Protein AF-A0A365MJ94-F1 (afdb_monomer_lite)

pLDDT: mean 75.08, std 19.86, range [29.78, 96.12]

Radius of gyration: 25.62 Å; chains: 1; bounding box: 70×45×66 Å

Structure (mmCIF, N/CA/C/O backbone):
data_AF-A0A365MJ94-F1
#
_entry.id   AF-A0A365MJ94-F1
#
loop_
_atom_site.group_PDB
_atom_site.id
_atom_site.type_symbol
_atom_site.label_atom_id
_atom_site.label_alt_id
_atom_site.label_comp_id
_atom_site.label_asym_id
_atom_site.label_entity_id
_atom_site.label_seq_id
_atom_site.pdbx_PDB_ins_code
_atom_site.Cartn_x
_atom_site.Cartn_y
_atom_site.Cartn_z
_atom_site.occupancy
_atom_site.B_iso_or_equiv
_atom_site.auth_seq_id
_atom_site.auth_comp_id
_atom_site.auth_asym_id
_atom_site.auth_atom_id
_atom_site.pdbx_PDB_model_num
ATOM 1 N N . MET A 1 1 ? -0.701 21.395 36.812 1.00 41.19 1 MET A N 1
ATOM 2 C CA . MET A 1 1 ? -1.719 21.116 35.780 1.00 41.19 1 MET A CA 1
ATOM 3 C C . MET A 1 1 ? -1.175 21.722 34.503 1.00 41.19 1 MET A C 1
ATOM 5 O O . MET A 1 1 ? -0.956 22.928 34.484 1.00 41.19 1 MET A O 1
ATOM 9 N N . SER A 1 2 ? -0.753 20.882 33.556 1.00 41.50 2 SER A N 1
ATOM 10 C CA . SER A 1 2 ? -0.094 21.341 32.326 1.00 41.50 2 SER A CA 1
ATOM 11 C C . SER A 1 2 ? -1.138 21.980 31.406 1.00 41.50 2 SER A C 1
ATOM 13 O O . SER A 1 2 ? -2.302 21.594 31.449 1.00 41.50 2 SER A O 1
ATOM 15 N N . SER A 1 3 ? -0.765 22.978 30.606 1.00 49.12 3 SER A N 1
ATOM 16 C CA . SER A 1 3 ? -1.710 23.860 29.896 1.00 49.12 3 SER A CA 1
ATOM 17 C C . SER A 1 3 ? -2.422 23.227 28.684 1.00 49.12 3 SER A C 1
ATOM 19 O O . SER A 1 3 ? -2.856 23.952 27.791 1.00 49.12 3 SER A O 1
ATOM 21 N N . SER A 1 4 ? -2.519 21.898 28.621 1.00 55.16 4 SER A N 1
ATOM 22 C CA . SER A 1 4 ? -3.048 21.124 27.487 1.00 55.16 4 SER A CA 1
ATOM 23 C C . SER A 1 4 ? -4.073 20.053 27.887 1.00 55.16 4 SER A C 1
ATOM 25 O O . SER A 1 4 ? -4.487 19.258 27.042 1.00 55.16 4 SER A O 1
ATOM 27 N N . ASP A 1 5 ? -4.518 20.029 29.146 1.00 61.41 5 ASP A N 1
ATOM 28 C CA . ASP A 1 5 ? -5.620 19.164 29.573 1.00 61.41 5 ASP A CA 1
ATOM 29 C C . ASP A 1 5 ? -6.951 19.746 29.071 1.00 61.41 5 ASP A C 1
ATOM 31 O O . ASP A 1 5 ? -7.493 20.703 29.625 1.00 61.41 5 ASP A O 1
ATOM 35 N N . SER A 1 6 ? -7.466 19.184 27.979 1.00 73.31 6 SER A N 1
ATOM 36 C CA . SER A 1 6 ? -8.798 19.466 27.451 1.00 73.31 6 SER A CA 1
ATOM 37 C C . SER A 1 6 ? -9.750 18.331 27.819 1.00 73.31 6 SER A C 1
ATOM 39 O O . SER A 1 6 ? -9.333 17.209 28.109 1.00 73.31 6 SER A O 1
ATOM 41 N N . VAL A 1 7 ? -11.057 18.590 27.748 1.00 72.81 7 VAL A N 1
ATOM 42 C CA . VAL A 1 7 ? -12.061 17.519 27.855 1.00 72.81 7 VAL A CA 1
ATOM 43 C C . VAL A 1 7 ? -11.783 16.425 26.811 1.00 72.81 7 VAL A C 1
ATOM 45 O O . VAL A 1 7 ? -11.899 15.245 27.119 1.00 72.81 7 VAL A O 1
ATOM 48 N N . GLY A 1 8 ? -11.315 16.802 25.614 1.00 71.12 8 GLY A N 1
ATOM 49 C CA . GLY A 1 8 ? -10.919 15.859 24.567 1.00 71.12 8 GLY A CA 1
ATOM 50 C C . GLY A 1 8 ? -9.740 14.961 24.957 1.00 71.12 8 GLY A C 1
ATOM 51 O O . GLY A 1 8 ? -9.825 13.750 24.774 1.00 71.12 8 GLY A O 1
ATOM 52 N N . SER A 1 9 ? -8.668 15.511 25.541 1.00 73.06 9 SER A N 1
ATOM 53 C CA . SER A 1 9 ? -7.509 14.706 25.961 1.00 73.06 9 SER A CA 1
ATOM 54 C C . SER A 1 9 ? -7.828 13.800 27.153 1.00 73.06 9 SER A C 1
ATOM 56 O O . SER A 1 9 ? -7.355 12.664 27.194 1.00 73.06 9 SER A O 1
ATOM 58 N N . LEU A 1 10 ? -8.690 14.244 28.073 1.00 78.88 10 LEU A N 1
ATOM 59 C CA . LEU A 1 10 ? -9.185 13.411 29.171 1.00 78.88 10 LEU A CA 1
ATOM 60 C C . LEU A 1 10 ? -10.010 12.228 28.654 1.00 78.88 10 LEU A C 1
ATOM 62 O O . LEU A 1 10 ? -9.775 11.086 29.046 1.00 78.88 10 LEU A O 1
ATOM 66 N N . LEU A 1 11 ? -10.963 12.486 27.761 1.00 75.00 11 LEU A N 1
ATOM 67 C CA . LEU A 1 11 ? -11.797 11.427 27.206 1.00 75.00 11 LEU A CA 1
ATOM 68 C C . LEU A 1 11 ? -10.967 10.454 26.340 1.00 75.00 11 LEU A C 1
ATOM 70 O O . LEU A 1 11 ? -11.200 9.246 26.379 1.00 75.00 11 LEU A O 1
ATOM 74 N N . ALA A 1 12 ? -9.960 10.942 25.603 1.00 76.81 12 ALA A N 1
ATOM 75 C CA . ALA A 1 12 ? -9.050 10.092 24.830 1.00 76.81 12 ALA A CA 1
ATOM 76 C C . ALA A 1 12 ? -8.211 9.181 25.744 1.00 76.81 12 ALA A C 1
ATOM 78 O O . ALA A 1 12 ? -8.017 7.997 25.447 1.00 76.81 12 ALA A O 1
ATOM 79 N N . ALA A 1 13 ? -7.770 9.698 26.895 1.00 81.81 13 ALA A N 1
ATOM 80 C CA . ALA A 1 13 ? -7.103 8.900 27.918 1.00 81.81 13 ALA A CA 1
ATOM 81 C C . ALA A 1 13 ? -8.033 7.814 28.487 1.00 81.81 13 ALA A C 1
ATOM 83 O O . ALA A 1 13 ? -7.611 6.667 28.624 1.00 81.81 13 ALA A O 1
ATOM 84 N N . ILE A 1 14 ? -9.309 8.131 28.744 1.00 83.75 14 ILE A N 1
ATOM 85 C CA . ILE A 1 14 ? -10.312 7.149 29.196 1.00 83.75 14 ILE A CA 1
ATOM 86 C C . ILE A 1 14 ? -10.494 6.037 28.153 1.00 83.75 14 ILE A C 1
ATOM 88 O O . ILE A 1 14 ? -10.406 4.859 28.498 1.00 83.75 14 ILE A O 1
ATOM 92 N N . ALA A 1 15 ? -10.678 6.385 26.875 1.00 84.00 15 ALA A N 1
ATOM 93 C CA . ALA A 1 15 ? -10.827 5.404 25.798 1.00 84.00 15 ALA A CA 1
ATOM 94 C C . ALA A 1 15 ? -9.587 4.505 25.654 1.00 84.00 15 ALA A C 1
ATOM 96 O O . ALA A 1 15 ? -9.711 3.291 25.460 1.00 84.00 15 ALA A O 1
ATOM 97 N N . THR A 1 16 ? -8.393 5.082 25.811 1.00 85.25 16 THR A N 1
ATOM 98 C CA . THR A 1 16 ? -7.124 4.344 25.795 1.00 85.25 16 THR A CA 1
ATOM 99 C C . THR A 1 16 ? -7.047 3.355 26.957 1.00 85.25 16 THR A C 1
ATOM 101 O O . THR A 1 16 ? -6.735 2.187 26.739 1.00 85.25 16 THR A O 1
ATOM 104 N N . LEU A 1 17 ? -7.388 3.781 28.177 1.00 90.31 17 LEU A N 1
ATOM 105 C CA . LEU A 1 17 ? -7.372 2.926 29.369 1.00 90.31 17 LEU A CA 1
ATOM 106 C C . LEU A 1 17 ? -8.381 1.776 29.273 1.00 90.31 17 LEU A C 1
ATOM 108 O O . LEU A 1 17 ? -8.043 0.636 29.592 1.00 90.31 17 LEU A O 1
ATOM 112 N N . LEU A 1 18 ? -9.595 2.046 28.787 1.00 91.50 18 LEU A N 1
ATOM 113 C CA . LEU A 1 18 ? -10.615 1.016 28.564 1.00 91.50 18 LEU A CA 1
ATOM 114 C C . LEU A 1 18 ? -10.163 -0.002 27.507 1.00 91.50 18 LEU A C 1
ATOM 116 O O . LEU A 1 18 ? -10.262 -1.210 27.723 1.00 91.50 18 LEU A O 1
ATOM 120 N N . SER A 1 19 ? -9.592 0.478 26.399 1.00 90.44 19 SER A N 1
ATOM 121 C CA . SER A 1 19 ? -9.052 -0.378 25.334 1.00 90.44 19 SER A CA 1
ATOM 122 C C . SER A 1 19 ? -7.875 -1.228 25.824 1.00 90.44 19 SER A C 1
ATOM 124 O O . SER A 1 19 ? -7.793 -2.420 25.526 1.00 90.44 19 SER A O 1
ATOM 126 N N . GLN A 1 20 ? -6.979 -0.648 26.628 1.00 92.31 20 GLN A N 1
ATOM 127 C CA . GLN A 1 20 ? -5.876 -1.374 27.258 1.00 92.31 20 GLN A CA 1
ATOM 128 C C . GLN A 1 20 ? -6.378 -2.432 28.246 1.00 92.31 20 GLN A C 1
ATOM 130 O O . GLN A 1 20 ? -5.864 -3.550 28.229 1.00 92.31 20 GLN A O 1
ATOM 135 N N . GLY A 1 21 ? -7.394 -2.121 29.055 1.00 91.62 21 GLY A N 1
ATOM 136 C CA . GLY A 1 21 ? -8.027 -3.075 29.968 1.00 91.62 21 GLY A CA 1
ATOM 137 C C . GLY A 1 21 ? -8.603 -4.285 29.231 1.00 91.62 21 GLY A C 1
ATOM 138 O O . GLY A 1 21 ? -8.292 -5.423 29.582 1.00 91.62 21 GLY A O 1
ATOM 139 N N . LEU A 1 22 ? -9.345 -4.054 28.143 1.00 92.81 22 LEU A N 1
ATOM 140 C CA . LEU A 1 22 ? -9.853 -5.127 27.278 1.00 92.81 22 LEU A CA 1
ATOM 141 C C . LEU A 1 22 ? -8.725 -5.964 26.671 1.00 92.81 22 LEU A C 1
ATOM 143 O O . LEU A 1 22 ? -8.812 -7.191 26.653 1.00 92.81 22 LEU A O 1
ATOM 147 N N . ARG A 1 23 ? -7.641 -5.323 26.219 1.00 92.56 23 ARG A N 1
ATOM 148 C CA . ARG A 1 23 ? -6.469 -6.033 25.692 1.00 92.56 23 ARG A CA 1
ATOM 149 C C . ARG A 1 23 ? -5.838 -6.930 26.755 1.00 92.56 23 ARG A C 1
ATOM 151 O O . ARG A 1 23 ? -5.567 -8.093 26.473 1.00 92.56 23 ARG A O 1
ATOM 158 N N . ILE A 1 24 ? -5.647 -6.430 27.975 1.00 91.88 24 ILE A N 1
ATOM 159 C CA . ILE A 1 24 ? -5.094 -7.211 29.091 1.00 91.88 24 ILE A CA 1
ATOM 160 C C . ILE A 1 24 ? -5.995 -8.413 29.405 1.00 91.88 24 ILE A C 1
ATOM 162 O O . ILE A 1 24 ? -5.504 -9.538 29.465 1.00 91.88 24 ILE A O 1
ATOM 166 N N . LEU A 1 25 ? -7.310 -8.205 29.524 1.00 90.88 25 LEU A N 1
ATOM 167 C CA . LEU A 1 25 ? -8.274 -9.282 29.782 1.00 90.88 25 LEU A CA 1
ATOM 168 C C . LEU A 1 25 ? -8.326 -10.305 28.638 1.00 90.88 25 LEU A C 1
ATOM 170 O O . LEU A 1 25 ? -8.515 -11.496 28.876 1.00 90.88 25 LEU A O 1
ATOM 174 N N . SER A 1 26 ? -8.115 -9.873 27.391 1.00 91.81 26 SER A N 1
ATOM 175 C CA . SER A 1 26 ? -8.079 -10.781 26.240 1.00 91.81 26 SER A CA 1
ATOM 176 C C . SER A 1 26 ? -6.916 -11.779 26.301 1.00 91.81 26 SER A C 1
ATOM 178 O O . SER A 1 26 ? -7.092 -12.911 25.842 1.00 91.81 26 SER A O 1
ATOM 180 N N . LEU A 1 27 ? -5.793 -11.370 26.908 1.00 91.69 27 LEU A N 1
ATOM 181 C CA . LEU A 1 27 ? -4.547 -12.131 27.057 1.00 91.69 27 LEU A CA 1
ATOM 182 C C . LEU A 1 27 ? -4.485 -12.970 28.346 1.00 91.69 27 LEU A C 1
ATOM 184 O O . LEU A 1 27 ? -3.564 -13.768 28.505 1.00 91.69 27 LEU A O 1
ATOM 188 N N . ALA A 1 28 ? -5.421 -12.780 29.276 1.00 90.06 28 ALA A N 1
ATOM 189 C CA . ALA A 1 28 ? -5.451 -13.510 30.538 1.00 90.06 28 ALA A CA 1
ATOM 190 C C . ALA A 1 28 ? -5.914 -14.969 30.357 1.00 90.06 28 ALA A C 1
ATOM 192 O O . ALA A 1 28 ? -6.669 -15.285 29.433 1.00 90.06 28 ALA A O 1
ATOM 193 N N . ASP A 1 29 ? -5.488 -15.852 31.269 1.00 91.38 29 ASP A N 1
ATOM 194 C CA . ASP A 1 29 ? -6.002 -17.224 31.336 1.00 91.38 29 ASP A CA 1
ATOM 195 C C . ASP A 1 29 ? -7.462 -17.220 31.813 1.00 91.38 29 ASP A C 1
ATOM 197 O O . ASP A 1 29 ? -7.784 -16.671 32.868 1.00 91.38 29 ASP A O 1
ATOM 201 N N . LYS A 1 30 ? -8.337 -17.837 31.014 1.00 93.88 30 LYS A N 1
ATOM 202 C CA . LYS A 1 30 ? -9.796 -17.869 31.201 1.00 93.88 30 LYS A CA 1
ATOM 203 C C . LYS A 1 30 ? -10.277 -19.175 31.833 1.00 93.88 30 LYS A C 1
ATOM 205 O O . LYS A 1 30 ? -11.472 -19.342 32.055 1.00 93.88 30 LYS A O 1
ATOM 210 N N . SER A 1 31 ? -9.364 -20.104 32.128 1.00 92.69 31 SER A N 1
ATOM 211 C CA . SER A 1 31 ? -9.673 -21.441 32.653 1.00 92.69 31 SER A CA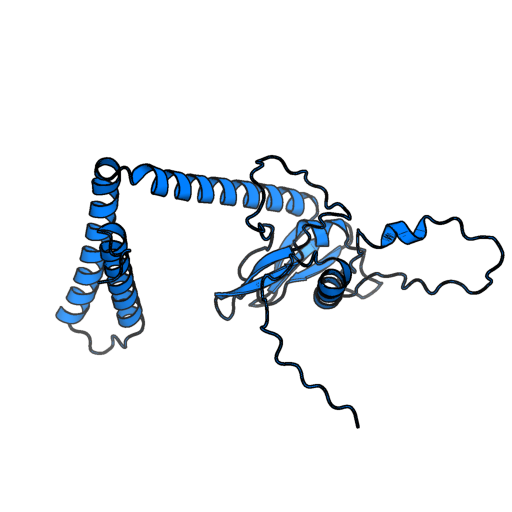 1
ATOM 212 C C . SER A 1 31 ? -10.402 -21.436 34.005 1.00 92.69 31 SER A C 1
ATOM 214 O O . SER A 1 31 ? -11.054 -22.419 34.360 1.00 92.69 31 SER A O 1
ATOM 216 N N . HIS A 1 32 ? -10.300 -20.341 34.762 1.00 91.38 32 HIS A N 1
ATOM 217 C CA . HIS A 1 32 ? -10.897 -20.180 36.092 1.00 91.38 32 HIS A CA 1
ATOM 218 C C . HIS A 1 32 ? -11.889 -19.019 36.174 1.00 91.38 32 HIS A C 1
ATOM 220 O O . HIS A 1 32 ? -12.268 -18.626 37.274 1.00 91.38 32 HIS A O 1
ATOM 226 N N . TRP A 1 33 ? -12.297 -18.457 35.035 1.00 96.12 33 TRP A N 1
ATOM 227 C CA . TRP A 1 33 ? -13.254 -17.359 35.030 1.00 96.12 33 TRP A CA 1
ATOM 228 C C . TRP A 1 33 ? -14.643 -17.851 35.426 1.00 96.12 33 TRP A C 1
ATOM 230 O O . TRP A 1 33 ? -15.133 -18.871 34.934 1.00 96.12 33 TRP A O 1
ATOM 240 N N . GLY A 1 34 ? -15.271 -17.106 36.322 1.00 92.06 34 GLY A N 1
ATOM 241 C CA . GLY A 1 34 ? -16.676 -17.207 36.646 1.00 92.06 34 GLY A CA 1
ATOM 242 C C . GLY A 1 34 ? -17.509 -16.170 35.885 1.00 92.06 34 GLY A C 1
ATOM 243 O O . GLY A 1 34 ? -17.025 -15.473 34.987 1.00 92.06 34 GLY A O 1
ATOM 244 N N . PRO A 1 35 ? -18.805 -16.079 36.221 1.00 93.31 35 PRO A N 1
ATOM 245 C CA . PRO A 1 35 ? -19.715 -15.100 35.633 1.00 93.31 35 PRO A CA 1
ATOM 246 C C . PRO A 1 35 ? -19.243 -13.652 35.815 1.00 93.31 35 PRO A C 1
ATOM 248 O O . PRO A 1 35 ? -19.366 -12.862 34.882 1.00 93.31 35 PRO A O 1
ATOM 251 N N . ASP A 1 36 ? -18.661 -13.332 36.970 1.00 92.69 36 ASP A N 1
ATOM 252 C CA . ASP A 1 36 ? -18.259 -11.974 37.343 1.00 92.69 36 ASP A CA 1
ATOM 253 C C . ASP A 1 36 ? -17.105 -11.456 36.465 1.00 92.69 36 ASP A C 1
ATOM 255 O O . ASP A 1 36 ? -17.125 -10.310 36.016 1.00 92.69 36 ASP A O 1
ATOM 259 N N . GLU A 1 37 ? -16.113 -12.295 36.144 1.00 92.44 37 GLU A N 1
ATOM 260 C CA . GLU A 1 37 ? -15.006 -11.923 35.252 1.00 92.44 37 GLU A CA 1
ATOM 261 C C . GLU A 1 37 ? -15.495 -11.675 33.819 1.00 92.44 37 GLU A C 1
ATOM 263 O O . GLU A 1 37 ? -15.065 -10.729 33.150 1.00 92.44 37 GLU A O 1
ATOM 268 N N . HIS A 1 38 ? -16.439 -12.491 33.344 1.00 92.25 38 HIS A N 1
ATOM 269 C CA . HIS A 1 38 ? -17.073 -12.280 32.044 1.00 92.25 38 HIS A CA 1
ATOM 270 C C . HIS A 1 38 ? -17.943 -11.016 32.025 1.00 92.25 38 HIS A C 1
ATOM 272 O O . HIS A 1 38 ? -17.919 -10.273 31.039 1.00 92.25 38 HIS A O 1
ATOM 278 N N . GLU A 1 39 ? -18.666 -10.739 33.111 1.00 95.06 39 GLU A N 1
ATOM 279 C CA . GLU A 1 39 ? -19.421 -9.500 33.283 1.00 95.06 39 GLU A CA 1
ATOM 280 C C . GLU A 1 39 ? -18.489 -8.286 33.291 1.00 95.06 39 GLU A C 1
ATOM 282 O O . GLU A 1 39 ? -18.797 -7.279 32.658 1.00 95.06 39 GLU A O 1
ATOM 287 N N . GLN A 1 40 ? -17.306 -8.387 33.900 1.00 91.88 40 GLN A N 1
ATOM 288 C CA . GLN A 1 40 ? -16.319 -7.313 33.885 1.00 91.88 40 GLN A CA 1
ATOM 289 C C . GLN A 1 40 ? -15.826 -7.002 32.465 1.00 91.88 40 GLN A C 1
ATOM 291 O O . GLN A 1 40 ? -15.756 -5.831 32.088 1.00 91.88 40 GLN A O 1
ATOM 296 N N . VAL A 1 41 ? -15.540 -8.018 31.641 1.00 92.88 41 VAL A N 1
ATOM 297 C CA . VAL A 1 41 ? -15.201 -7.807 30.220 1.00 92.88 41 VAL A CA 1
ATOM 298 C C . VAL A 1 41 ? -16.351 -7.120 29.485 1.00 92.88 41 VAL A C 1
ATOM 300 O O . VAL A 1 41 ? -16.123 -6.161 28.745 1.00 92.88 41 VAL A O 1
ATOM 303 N N . HIS A 1 42 ? -17.587 -7.572 29.711 1.00 93.56 42 HIS A N 1
ATOM 304 C CA . HIS A 1 42 ? -18.771 -6.968 29.104 1.00 93.56 42 HIS A CA 1
ATOM 305 C C . HIS A 1 42 ? -18.963 -5.511 29.548 1.00 93.56 42 HIS A C 1
ATOM 307 O O . HIS A 1 42 ? -19.288 -4.654 28.727 1.00 93.56 42 HIS A O 1
ATOM 313 N N . ALA A 1 43 ? -18.727 -5.209 30.824 1.00 93.88 43 ALA A N 1
ATOM 314 C CA . ALA A 1 43 ? -18.813 -3.865 31.380 1.00 93.88 43 ALA A CA 1
ATOM 315 C C . ALA A 1 43 ? -17.749 -2.938 30.779 1.00 93.88 43 ALA A C 1
ATOM 317 O O . ALA A 1 43 ? -18.074 -1.818 30.394 1.00 93.88 43 ALA A O 1
ATOM 318 N N . PHE A 1 44 ? -16.506 -3.408 30.620 1.00 92.75 44 PHE A N 1
ATOM 319 C CA . PHE A 1 44 ? -15.448 -2.653 29.938 1.00 92.75 44 PHE A CA 1
ATOM 320 C C . PHE A 1 44 ? -15.789 -2.378 28.470 1.00 92.75 44 PHE A C 1
ATOM 322 O O . PHE A 1 44 ? -15.613 -1.253 28.004 1.00 92.75 44 PHE A O 1
ATOM 329 N N . ALA A 1 45 ? -16.293 -3.382 27.748 1.00 92.00 45 ALA A N 1
ATOM 330 C CA . ALA A 1 45 ? -16.712 -3.225 26.357 1.00 92.00 45 ALA A CA 1
ATOM 331 C C . ALA A 1 45 ? -17.873 -2.229 26.233 1.00 92.00 45 ALA A C 1
ATOM 333 O O . ALA A 1 45 ? -17.804 -1.299 25.435 1.00 92.00 45 ALA A O 1
ATOM 334 N N . SER A 1 46 ? -18.885 -2.365 27.093 1.00 93.81 46 SER A N 1
ATOM 335 C CA . SER A 1 46 ? -20.043 -1.467 27.129 1.00 93.81 46 SER A CA 1
ATOM 336 C C . SER A 1 46 ? -19.639 -0.031 27.469 1.00 93.81 46 SER A C 1
ATOM 338 O O . SER A 1 46 ? -20.097 0.904 26.822 1.00 93.81 46 SER A O 1
ATOM 340 N N . ALA A 1 47 ? -18.745 0.156 28.445 1.00 91.69 47 ALA A N 1
ATOM 341 C CA . ALA A 1 47 ? -18.232 1.474 28.810 1.00 91.69 47 ALA A CA 1
ATOM 342 C C . ALA A 1 47 ? -17.434 2.119 27.668 1.00 91.69 47 ALA A C 1
ATOM 344 O O . ALA A 1 47 ? -17.540 3.324 27.449 1.00 91.69 47 ALA A O 1
ATOM 345 N N . LEU A 1 48 ? -16.647 1.332 26.927 1.00 89.88 48 LEU A N 1
ATOM 346 C CA . LEU A 1 48 ? -15.907 1.826 25.768 1.00 89.88 48 LEU A CA 1
ATOM 347 C C . LEU A 1 48 ? -16.847 2.231 24.626 1.00 89.88 48 LEU A C 1
ATOM 349 O O . LEU A 1 48 ? -16.611 3.252 23.981 1.00 89.88 48 LEU A O 1
ATOM 353 N N . ASP A 1 49 ? -17.897 1.454 24.375 1.00 88.56 49 ASP A N 1
ATOM 354 C CA . ASP A 1 49 ? -18.867 1.760 23.326 1.00 88.56 49 ASP A CA 1
ATOM 355 C C . ASP A 1 49 ? -19.735 2.977 23.671 1.00 88.56 49 ASP A C 1
ATOM 357 O O . ASP A 1 49 ? -19.919 3.837 22.807 1.00 88.56 49 ASP A O 1
ATOM 361 N N . GLU A 1 50 ? -20.183 3.128 24.924 1.00 87.94 50 GLU A N 1
ATOM 362 C CA . GLU A 1 50 ? -20.897 4.343 25.345 1.00 87.94 50 GLU A CA 1
ATOM 363 C C . GLU A 1 50 ? -19.977 5.566 25.272 1.00 87.94 50 GLU A C 1
ATOM 365 O O . GLU A 1 50 ? -20.367 6.585 24.715 1.00 87.94 50 GLU A O 1
ATOM 370 N N . ALA A 1 51 ? -18.714 5.447 25.702 1.00 83.00 51 ALA A N 1
ATOM 371 C CA . ALA A 1 51 ? -17.752 6.538 25.569 1.00 83.00 51 ALA A CA 1
ATOM 372 C C . ALA A 1 51 ? -17.573 6.970 24.102 1.00 83.00 51 ALA A C 1
ATOM 374 O O . ALA A 1 51 ? -17.597 8.163 23.805 1.00 83.00 51 ALA A O 1
ATOM 375 N N . LYS A 1 52 ? -17.434 6.025 23.158 1.00 80.75 52 LYS A N 1
ATOM 376 C CA . LYS A 1 52 ? -17.355 6.332 21.714 1.00 80.75 52 LYS A CA 1
ATOM 377 C C . LYS A 1 52 ? -18.607 7.042 21.203 1.00 80.75 52 LYS A C 1
ATOM 379 O O . LYS A 1 52 ? -18.496 7.934 20.364 1.00 80.75 52 LYS A O 1
ATOM 384 N N . LYS A 1 53 ? -19.783 6.636 21.674 1.00 83.44 53 LYS A N 1
ATOM 385 C CA . LYS A 1 53 ? -21.057 7.247 21.300 1.00 83.44 53 LYS A CA 1
ATOM 386 C C . LYS A 1 53 ? -21.171 8.669 21.851 1.00 83.44 53 LYS A C 1
ATOM 388 O O . LYS A 1 53 ? -21.428 9.583 21.073 1.00 83.44 53 LYS A O 1
ATOM 393 N N . ASP A 1 54 ? -20.861 8.873 23.129 1.00 78.06 54 ASP A N 1
ATOM 394 C CA . ASP A 1 54 ? -20.809 10.196 23.761 1.00 78.06 54 ASP A CA 1
ATOM 395 C C . ASP A 1 54 ? -19.862 11.130 23.001 1.00 78.06 54 ASP A C 1
ATOM 397 O O . ASP A 1 54 ? -20.179 12.288 22.742 1.00 78.06 54 ASP A O 1
ATOM 401 N N . PHE A 1 55 ? -18.712 10.622 22.561 1.00 74.62 55 PHE A N 1
ATOM 402 C CA . PHE A 1 55 ? -17.784 11.376 21.724 1.00 74.62 55 PHE A CA 1
ATOM 403 C C . PHE A 1 55 ? -18.386 11.830 20.395 1.00 74.62 55 PHE A C 1
ATOM 405 O O . PHE A 1 55 ? -18.184 12.977 19.988 1.00 74.62 55 PHE A O 1
ATOM 412 N N . GLN A 1 56 ? -19.111 10.943 19.715 1.00 76.31 56 GLN A N 1
ATOM 413 C CA . GLN A 1 56 ? -19.781 11.263 18.457 1.00 76.31 56 GLN A CA 1
ATOM 414 C C . GLN A 1 56 ? -20.902 12.287 18.667 1.00 76.31 56 GLN A C 1
ATOM 416 O O . GLN A 1 56 ? -21.053 13.197 17.854 1.00 76.31 56 GLN A O 1
ATOM 421 N N . GLU A 1 57 ? -21.648 12.181 19.768 1.00 81.44 57 GLU A N 1
ATOM 422 C CA . GLU A 1 57 ? -22.735 13.102 20.118 1.00 81.44 57 GLU A CA 1
ATOM 423 C C . GLU A 1 57 ? -22.232 14.470 20.606 1.00 81.44 57 GLU A C 1
ATOM 425 O O . GLU A 1 57 ? -22.874 15.492 20.355 1.00 81.44 57 GLU A O 1
ATOM 430 N N . LEU A 1 58 ? -21.068 14.523 21.260 1.00 76.19 58 LEU A N 1
ATOM 431 C CA . LEU A 1 58 ? -20.434 15.764 21.713 1.00 76.19 58 LEU A CA 1
ATOM 432 C C . LEU A 1 58 ? -19.713 16.507 20.583 1.00 76.19 58 LEU A C 1
ATOM 434 O O . LEU A 1 58 ? -19.565 17.729 20.663 1.00 76.19 58 LEU A O 1
ATOM 438 N N . ALA A 1 59 ? -19.277 15.813 19.528 1.00 70.88 59 ALA A N 1
ATOM 439 C CA . ALA A 1 59 ? -18.506 16.401 18.431 1.00 70.88 59 ALA A CA 1
ATOM 440 C C . ALA A 1 59 ? -19.159 17.647 17.783 1.00 70.88 59 ALA A C 1
ATOM 442 O O . ALA A 1 59 ? -18.436 18.625 17.564 1.00 70.88 59 ALA A O 1
ATOM 443 N N . PRO A 1 60 ? -20.483 17.701 17.527 1.00 75.00 60 PRO A N 1
ATOM 444 C CA . PRO A 1 60 ? -21.147 18.906 17.023 1.00 75.00 60 PRO A CA 1
ATOM 445 C C . PRO A 1 60 ? -21.160 20.057 18.039 1.00 75.00 60 PRO A C 1
ATOM 447 O O . PRO A 1 60 ? -21.097 21.221 17.655 1.00 75.00 60 PRO A O 1
ATOM 450 N N . LEU A 1 61 ? -21.228 19.749 19.339 1.00 78.31 61 LEU A N 1
ATOM 451 C CA . LEU A 1 61 ? -21.340 20.742 20.415 1.00 78.31 61 LEU A CA 1
ATOM 452 C C . LEU A 1 61 ? -20.011 21.444 20.712 1.00 78.31 61 LEU A C 1
ATOM 454 O O . LEU A 1 61 ? -20.005 22.598 21.137 1.00 78.31 61 LEU A O 1
ATOM 458 N N . VAL A 1 62 ? -18.887 20.765 20.474 1.00 74.06 62 VAL A N 1
ATOM 459 C CA . VAL A 1 62 ? -17.534 21.303 20.705 1.00 74.06 62 VAL A CA 1
ATOM 460 C C . VAL A 1 62 ? -16.846 21.776 19.420 1.00 74.06 62 VAL A C 1
ATOM 462 O O . VAL A 1 62 ? -15.638 21.994 19.424 1.00 74.06 62 VAL A O 1
ATOM 465 N N . ASN A 1 63 ? -17.586 21.903 18.306 1.00 67.50 63 ASN A N 1
ATOM 466 C CA . ASN A 1 63 ? -17.036 22.099 16.953 1.00 67.50 63 ASN A CA 1
ATOM 467 C C . ASN A 1 63 ? -15.949 21.063 16.580 1.00 67.50 63 ASN A C 1
ATOM 469 O O . ASN A 1 63 ? -15.135 21.286 15.686 1.00 67.50 63 ASN A O 1
ATOM 473 N N . GLY A 1 64 ? -15.947 19.910 17.253 1.00 66.56 64 GLY A N 1
ATOM 474 C CA . GLY A 1 64 ? -14.992 18.825 17.054 1.00 66.56 64 GLY A CA 1
ATOM 475 C C . GLY A 1 64 ? -15.291 17.981 15.816 1.00 66.56 64 GLY A C 1
ATOM 476 O O . GLY A 1 64 ? -14.441 17.218 15.367 1.00 66.56 64 GLY A O 1
ATOM 477 N N . GLN A 1 65 ? -16.483 18.142 15.238 1.00 69.00 65 GLN A N 1
ATOM 478 C CA . GLN A 1 65 ? -16.930 17.450 14.033 1.00 69.00 65 GLN A CA 1
ATOM 479 C C . GLN A 1 65 ? -15.967 17.640 12.851 1.00 69.00 65 GLN A C 1
ATOM 481 O O . GLN A 1 65 ? -15.764 16.708 12.080 1.00 69.00 65 GLN A O 1
ATOM 486 N N . ILE A 1 66 ? -15.298 18.797 12.765 1.00 70.38 66 ILE A N 1
ATOM 487 C CA . ILE A 1 66 ? -14.283 19.062 11.739 1.00 70.38 66 ILE A CA 1
ATOM 488 C C . ILE A 1 66 ? -13.131 18.058 11.837 1.00 70.38 66 ILE A C 1
ATOM 490 O O . ILE A 1 66 ? -12.694 17.571 10.802 1.00 70.38 66 ILE A O 1
ATOM 494 N N . TYR A 1 67 ? -12.664 17.704 13.038 1.00 66.81 67 TYR A N 1
ATOM 495 C CA . TYR A 1 67 ? -11.553 16.761 13.203 1.00 66.81 67 TYR A CA 1
ATOM 496 C C . TYR A 1 67 ? -11.955 15.347 12.773 1.00 66.81 67 TYR A C 1
ATOM 498 O O . TYR A 1 67 ? -11.286 14.762 11.933 1.00 66.81 67 TYR A O 1
ATOM 506 N N . TYR A 1 68 ? -13.114 14.850 13.215 1.00 66.06 68 TYR A N 1
ATOM 507 C CA . TYR A 1 68 ? -13.616 13.533 12.795 1.00 66.06 68 TYR A CA 1
ATOM 508 C C . TYR A 1 68 ? -13.913 13.450 11.295 1.00 66.06 68 TYR A C 1
ATOM 510 O O . TYR A 1 68 ? -13.626 12.444 10.649 1.00 66.06 68 TYR A O 1
ATOM 518 N N . GLU A 1 69 ? -14.506 14.496 10.716 1.00 72.56 69 GLU A N 1
ATOM 519 C CA . GLU A 1 69 ? -14.754 14.553 9.277 1.00 72.56 69 GLU A CA 1
ATOM 520 C C . GLU A 1 69 ? -13.456 14.660 8.481 1.00 72.56 69 GLU A C 1
ATOM 522 O O . GLU A 1 69 ? -13.378 14.097 7.392 1.00 72.56 69 GLU A O 1
ATOM 527 N N . THR A 1 70 ? -12.453 15.363 9.008 1.00 71.31 70 THR A N 1
ATOM 528 C CA . THR A 1 70 ? -11.130 15.478 8.385 1.00 71.31 70 THR A CA 1
ATOM 529 C C . THR A 1 70 ? -10.402 14.143 8.434 1.00 71.31 70 THR A C 1
ATOM 531 O O . THR A 1 70 ? -9.989 13.677 7.379 1.00 71.31 70 THR A O 1
ATOM 534 N N . ASP A 1 71 ? -10.343 13.476 9.588 1.00 70.00 71 ASP A N 1
ATOM 535 C CA . ASP A 1 71 ? -9.718 12.155 9.737 1.00 70.00 71 ASP A CA 1
ATOM 536 C C . ASP A 1 71 ? -10.398 11.121 8.837 1.00 70.00 71 ASP A C 1
ATOM 538 O O . ASP A 1 71 ? -9.741 10.411 8.078 1.00 70.00 71 ASP A O 1
ATOM 542 N N . ARG A 1 72 ? -11.736 11.101 8.823 1.00 74.12 72 ARG A N 1
ATOM 543 C CA . ARG A 1 72 ? -12.509 10.208 7.952 1.00 74.12 72 ARG A CA 1
ATOM 544 C C . ARG A 1 72 ? -12.293 10.508 6.468 1.00 74.12 72 ARG A C 1
ATOM 546 O O . ARG A 1 72 ? -12.235 9.583 5.658 1.00 74.12 72 ARG A O 1
ATOM 553 N N . LYS A 1 73 ? -12.213 11.787 6.080 1.00 74.12 73 LYS A N 1
ATOM 554 C CA . LYS A 1 73 ? -11.877 12.179 4.701 1.00 74.12 73 LYS A CA 1
ATOM 555 C C . LYS A 1 73 ? -10.460 11.740 4.354 1.00 74.12 73 LYS A C 1
ATOM 557 O O . LYS A 1 73 ? -10.270 11.171 3.285 1.00 74.12 73 LYS A O 1
ATOM 562 N N . HIS A 1 74 ? -9.509 11.930 5.262 1.00 72.81 74 HIS A N 1
ATOM 563 C CA . HIS A 1 74 ? -8.119 11.538 5.083 1.00 72.81 74 HIS A CA 1
ATOM 564 C C . HIS A 1 74 ? -7.982 10.019 4.909 1.00 72.81 74 HIS A C 1
ATOM 566 O O . HIS A 1 74 ? -7.348 9.565 3.960 1.00 72.81 74 HIS A O 1
ATOM 572 N N . GLU A 1 75 ? -8.666 9.219 5.731 1.00 73.38 75 GLU A N 1
ATOM 573 C CA . GLU A 1 75 ? -8.711 7.757 5.604 1.00 73.38 75 GLU A CA 1
ATOM 574 C C . GLU A 1 75 ? -9.346 7.312 4.273 1.00 73.38 75 GLU A C 1
ATOM 576 O O . GLU A 1 75 ? -8.851 6.401 3.599 1.00 73.38 75 GLU A O 1
ATOM 581 N N . ALA A 1 76 ? -10.425 7.975 3.845 1.00 77.25 76 ALA A N 1
ATOM 582 C CA . ALA A 1 76 ? -11.079 7.691 2.571 1.00 77.25 76 ALA A CA 1
ATOM 583 C C . ALA A 1 76 ? -10.194 8.053 1.364 1.00 77.25 76 ALA A C 1
ATOM 585 O O . ALA A 1 76 ? -10.154 7.305 0.381 1.00 77.25 76 ALA A O 1
ATOM 586 N N . GLU A 1 77 ? -9.480 9.177 1.430 1.00 80.50 77 GLU A N 1
ATOM 587 C CA . GLU A 1 77 ? -8.518 9.616 0.418 1.00 80.50 77 GLU A CA 1
ATOM 588 C C . GLU A 1 77 ? -7.306 8.686 0.351 1.00 80.50 77 GLU A C 1
ATOM 590 O O . GLU A 1 77 ? -6.946 8.241 -0.741 1.00 80.50 77 GLU A O 1
ATOM 595 N N . TYR A 1 78 ? -6.739 8.318 1.501 1.00 75.00 78 TYR A N 1
ATOM 596 C CA . TYR A 1 78 ? -5.678 7.320 1.627 1.00 75.00 78 TYR A CA 1
ATOM 597 C C . TYR A 1 78 ? -6.103 5.992 0.996 1.00 75.00 78 TYR A C 1
ATOM 599 O O . TYR A 1 78 ? -5.447 5.491 0.085 1.00 75.00 78 TYR A O 1
ATOM 607 N N . SER A 1 79 ? -7.273 5.476 1.382 1.00 79.56 79 SER A N 1
ATOM 608 C CA . SER A 1 79 ? -7.834 4.233 0.842 1.00 79.56 79 SER A CA 1
ATOM 609 C C . SER A 1 79 ? -8.077 4.300 -0.666 1.00 79.56 79 SER A C 1
ATOM 611 O O . SER A 1 79 ? -7.964 3.294 -1.370 1.00 79.56 79 SER A O 1
ATOM 613 N N . ARG A 1 80 ? -8.457 5.473 -1.184 1.00 83.06 80 ARG A N 1
ATOM 614 C CA . ARG A 1 80 ? -8.641 5.693 -2.620 1.00 83.06 80 ARG A CA 1
ATOM 615 C C . ARG A 1 80 ? -7.303 5.653 -3.355 1.00 83.06 80 ARG A C 1
ATOM 617 O O . ARG A 1 80 ? -7.219 4.918 -4.334 1.00 83.06 80 ARG A O 1
ATOM 624 N N . ARG A 1 81 ? -6.293 6.392 -2.879 1.00 79.69 81 ARG A N 1
ATOM 625 C CA . ARG A 1 81 ? -4.938 6.417 -3.460 1.00 79.69 81 ARG A CA 1
ATOM 626 C C . ARG A 1 81 ? -4.308 5.030 -3.438 1.00 79.69 81 ARG A C 1
ATOM 628 O O . ARG A 1 81 ? -3.885 4.547 -4.478 1.00 79.69 81 ARG A O 1
ATOM 635 N N . TYR A 1 82 ? -4.375 4.342 -2.298 1.00 81.12 82 TYR A N 1
ATOM 636 C CA . TYR A 1 82 ? -3.920 2.959 -2.150 1.00 81.12 82 TYR A CA 1
ATOM 637 C C . TYR A 1 82 ? -4.496 2.039 -3.231 1.00 81.12 82 TYR A C 1
ATOM 639 O O . TYR A 1 82 ? -3.769 1.336 -3.929 1.00 81.12 82 TYR A O 1
ATOM 647 N N . ARG A 1 83 ? -5.824 2.081 -3.414 1.00 84.75 83 ARG A N 1
ATOM 648 C CA . ARG A 1 83 ? -6.518 1.269 -4.421 1.00 84.75 83 ARG A CA 1
ATOM 649 C C . ARG A 1 83 ? -6.148 1.643 -5.853 1.00 84.75 83 ARG A C 1
ATOM 651 O O . ARG A 1 83 ? -6.205 0.779 -6.720 1.00 84.75 83 ARG A O 1
ATOM 658 N N . GLU A 1 84 ? -5.845 2.904 -6.120 1.00 85.75 84 GLU A N 1
ATOM 659 C CA . GLU A 1 84 ? -5.428 3.372 -7.441 1.00 85.75 84 GLU A CA 1
ATOM 660 C C . GLU A 1 84 ? -4.014 2.891 -7.781 1.00 85.75 84 GLU A C 1
ATOM 662 O O . GLU A 1 84 ? -3.825 2.282 -8.830 1.00 85.75 84 GLU A O 1
ATOM 667 N N . GLU A 1 85 ? -3.066 3.023 -6.856 1.00 83.75 85 GLU A N 1
ATOM 668 C CA . GLU A 1 85 ? -1.688 2.537 -7.025 1.00 83.75 85 GLU A CA 1
ATOM 669 C C . GLU A 1 85 ? -1.632 1.011 -7.178 1.00 83.75 85 GLU A C 1
ATOM 671 O O . GLU A 1 85 ? -0.973 0.485 -8.078 1.00 83.75 85 GLU A O 1
ATOM 676 N N . LEU A 1 86 ? -2.404 0.280 -6.365 1.00 86.25 86 LEU A N 1
ATOM 677 C CA . LEU A 1 86 ? -2.548 -1.166 -6.533 1.00 86.25 86 LEU A CA 1
ATOM 678 C C . LEU A 1 86 ? -3.129 -1.531 -7.898 1.00 86.25 86 LEU A C 1
ATOM 680 O O . LEU A 1 86 ? -2.706 -2.517 -8.493 1.00 86.25 86 LEU A O 1
ATOM 684 N N . ARG A 1 87 ? -4.104 -0.767 -8.406 1.00 88.06 87 ARG A N 1
ATOM 685 C CA . ARG A 1 87 ? -4.664 -1.014 -9.742 1.00 88.06 87 ARG A CA 1
ATOM 686 C C . ARG A 1 87 ? -3.609 -0.846 -10.824 1.00 88.06 87 ARG A C 1
ATOM 688 O O . ARG A 1 87 ? -3.590 -1.679 -11.719 1.00 88.06 87 ARG A O 1
ATOM 695 N N . LEU A 1 88 ? -2.752 0.171 -10.732 1.00 85.88 88 LEU A N 1
ATOM 696 C CA . LEU A 1 88 ? -1.666 0.393 -11.691 1.00 85.88 88 LEU A CA 1
ATOM 697 C C . LEU A 1 88 ? -0.673 -0.771 -11.677 1.00 85.88 88 LEU A C 1
ATOM 699 O O . LEU A 1 88 ? -0.413 -1.363 -12.721 1.00 85.88 88 LEU A O 1
ATOM 703 N N . CYS A 1 89 ? -0.202 -1.173 -10.497 1.00 90.12 89 CYS A N 1
ATOM 704 C CA . CYS A 1 89 ? 0.700 -2.319 -10.361 1.00 90.12 89 CYS A CA 1
ATOM 705 C C . CYS A 1 89 ? 0.065 -3.612 -10.900 1.00 90.12 89 CYS A C 1
ATOM 707 O O . CYS A 1 89 ? 0.706 -4.368 -11.626 1.00 90.12 89 CYS A O 1
ATOM 709 N N . ASN A 1 90 ? -1.225 -3.827 -10.624 1.00 92.19 90 ASN A N 1
ATOM 710 C CA . ASN A 1 90 ? -1.964 -5.002 -11.087 1.00 92.19 90 ASN A CA 1
ATOM 711 C C . ASN A 1 90 ? -2.241 -5.019 -12.606 1.00 92.19 90 ASN A C 1
ATOM 713 O O . ASN A 1 90 ? -2.801 -5.990 -13.107 1.00 92.19 90 ASN A O 1
ATOM 717 N N . THR A 1 91 ? -1.890 -3.963 -13.352 1.00 93.06 91 THR A N 1
ATOM 718 C CA . THR A 1 91 ? -1.859 -4.025 -14.828 1.00 93.06 91 THR A CA 1
ATOM 719 C C . THR A 1 91 ? -0.580 -4.667 -15.369 1.00 93.06 91 THR A C 1
ATOM 721 O O . THR A 1 91 ? -0.554 -5.089 -16.525 1.00 93.06 91 THR A O 1
ATOM 724 N N . ILE A 1 92 ? 0.472 -4.727 -14.544 1.00 92.44 92 ILE A N 1
ATOM 725 C CA . ILE A 1 92 ? 1.802 -5.238 -14.903 1.00 92.44 92 ILE A CA 1
ATOM 726 C C . ILE A 1 92 ? 1.980 -6.689 -14.425 1.00 92.44 92 ILE A C 1
ATOM 728 O O . ILE A 1 92 ? 2.698 -7.476 -15.037 1.00 92.44 92 ILE A O 1
ATOM 732 N N . GLY A 1 93 ? 1.333 -7.047 -13.321 1.00 94.19 93 GLY A N 1
ATOM 733 C CA . GLY A 1 93 ? 1.499 -8.342 -12.678 1.00 94.19 93 GLY A CA 1
ATOM 734 C C . GLY A 1 93 ? 0.581 -8.492 -11.476 1.00 94.19 93 GLY A C 1
ATOM 735 O O . GLY A 1 93 ? -0.487 -7.886 -11.419 1.00 94.19 93 GLY A O 1
ATOM 736 N N . SER A 1 94 ? 0.982 -9.282 -10.483 1.00 94.88 94 SER A N 1
ATOM 737 C CA . SER A 1 94 ? 0.166 -9.506 -9.286 1.00 94.88 94 SER A CA 1
ATOM 738 C C . SER A 1 94 ? 0.984 -9.631 -8.009 1.00 94.88 94 SER A C 1
ATOM 740 O O . SER A 1 94 ? 2.058 -10.229 -7.988 1.00 94.88 94 SER A O 1
ATOM 742 N N . PHE A 1 95 ? 0.442 -9.107 -6.910 1.00 94.12 95 PHE A N 1
ATOM 743 C CA . PHE A 1 95 ? 1.012 -9.307 -5.579 1.00 94.12 95 PHE A CA 1
ATOM 744 C C . PHE A 1 95 ? 0.556 -10.631 -4.971 1.00 94.12 95 PHE A C 1
ATOM 746 O O . PHE A 1 95 ? -0.626 -10.983 -5.019 1.00 94.12 95 PHE A O 1
ATOM 753 N N . LYS A 1 96 ? 1.489 -11.349 -4.347 1.00 93.69 96 LYS A N 1
ATOM 754 C CA . LYS A 1 96 ? 1.252 -12.604 -3.633 1.00 93.69 96 LYS A CA 1
ATOM 755 C C . LYS A 1 96 ? 1.987 -12.592 -2.301 1.00 93.69 96 LYS A C 1
ATOM 757 O O . LYS A 1 96 ? 3.070 -12.029 -2.177 1.00 93.69 96 LYS A O 1
ATOM 762 N N . ARG A 1 97 ? 1.401 -13.252 -1.301 1.00 93.06 97 ARG A N 1
ATOM 763 C CA . ARG A 1 97 ? 2.111 -13.554 -0.057 1.00 93.06 97 ARG A CA 1
ATOM 764 C C . ARG A 1 97 ? 3.174 -14.613 -0.361 1.00 93.06 97 ARG A C 1
ATOM 766 O O . ARG A 1 97 ? 2.847 -15.646 -0.948 1.00 93.06 97 ARG A O 1
ATOM 773 N N . PHE A 1 98 ? 4.420 -14.335 0.001 1.00 90.62 98 PHE A N 1
ATOM 774 C CA . PHE A 1 98 ? 5.556 -15.231 -0.160 1.00 90.62 98 PHE A CA 1
ATOM 775 C C . PHE A 1 98 ? 6.011 -15.693 1.226 1.00 90.62 98 PHE A C 1
ATOM 777 O O . PHE A 1 98 ? 6.413 -14.893 2.065 1.00 90.62 98 PHE A O 1
ATOM 784 N N . GLY A 1 99 ? 5.849 -16.987 1.504 1.00 88.25 99 GLY A N 1
ATOM 785 C CA . GLY A 1 99 ? 6.006 -17.511 2.861 1.00 88.25 99 GLY A CA 1
ATOM 786 C C . GLY A 1 99 ? 4.990 -16.917 3.844 1.00 88.25 99 GLY A C 1
ATOM 787 O O . GLY A 1 99 ? 3.859 -16.600 3.471 1.00 88.25 99 GLY A O 1
ATOM 788 N N . ASP A 1 100 ? 5.401 -16.771 5.104 1.00 88.06 100 ASP A N 1
ATOM 789 C CA . ASP A 1 100 ? 4.525 -16.296 6.183 1.00 88.06 100 ASP A CA 1
ATOM 790 C C . ASP A 1 100 ? 4.609 -14.782 6.409 1.00 88.06 100 ASP A C 1
ATOM 792 O O . ASP A 1 100 ? 3.751 -14.229 7.094 1.00 88.06 100 ASP A O 1
ATOM 796 N N . ARG A 1 101 ? 5.636 -14.109 5.869 1.00 90.31 101 ARG A N 1
ATOM 797 C CA . ARG A 1 101 ? 5.979 -12.719 6.221 1.00 90.31 101 ARG A CA 1
ATOM 798 C C . ARG A 1 101 ? 6.149 -11.782 5.034 1.00 90.31 101 ARG A C 1
ATOM 800 O O . ARG A 1 101 ? 5.848 -10.597 5.162 1.00 90.31 101 ARG A O 1
ATOM 807 N N . ASP A 1 102 ? 6.534 -12.303 3.879 1.00 93.88 102 ASP A N 1
ATOM 808 C CA . ASP A 1 102 ? 7.022 -11.474 2.781 1.00 93.88 102 ASP A CA 1
ATOM 809 C C . ASP A 1 102 ? 5.938 -11.271 1.726 1.00 93.88 102 ASP A C 1
ATOM 811 O O . ASP A 1 102 ? 4.997 -12.061 1.597 1.00 93.88 102 ASP A O 1
ATOM 815 N N . ILE A 1 103 ? 6.045 -10.198 0.954 1.00 94.44 103 ILE A N 1
ATOM 816 C CA . ILE A 1 103 ? 5.157 -9.941 -0.180 1.00 94.44 103 ILE A CA 1
ATOM 817 C C . ILE A 1 103 ? 6.000 -9.937 -1.444 1.00 94.44 103 ILE A C 1
ATOM 819 O O . ILE A 1 103 ? 6.961 -9.183 -1.554 1.00 94.44 103 ILE A O 1
ATOM 823 N N . ALA A 1 104 ? 5.607 -10.761 -2.411 1.00 95.00 104 ALA A N 1
ATOM 824 C CA . ALA A 1 104 ? 6.222 -10.808 -3.725 1.00 95.00 104 ALA A CA 1
ATOM 825 C C . ALA A 1 104 ? 5.298 -10.189 -4.777 1.00 95.00 104 ALA A C 1
ATOM 827 O O . ALA A 1 104 ? 4.088 -10.426 -4.776 1.00 95.00 104 ALA A O 1
ATOM 828 N N . PHE A 1 105 ? 5.868 -9.438 -5.709 1.00 95.69 105 PHE A N 1
ATOM 829 C CA . PHE A 1 105 ? 5.229 -9.082 -6.967 1.00 95.69 105 PHE A CA 1
ATOM 830 C C . PHE A 1 105 ? 5.702 -10.035 -8.058 1.00 95.69 105 PHE A C 1
ATOM 832 O O . PHE A 1 105 ? 6.904 -10.188 -8.256 1.00 95.69 105 PHE A O 1
ATOM 839 N N . VAL A 1 106 ? 4.758 -10.662 -8.754 1.00 95.81 106 VAL A N 1
ATOM 840 C CA . VAL A 1 106 ? 5.005 -11.535 -9.905 1.00 95.81 106 VAL A CA 1
ATOM 841 C C . VAL A 1 106 ? 4.678 -10.745 -11.162 1.00 95.81 106 VAL A C 1
ATOM 843 O O . VAL A 1 106 ? 3.521 -10.359 -11.337 1.00 95.81 106 VAL A O 1
ATOM 846 N N . CYS A 1 107 ? 5.671 -10.486 -12.008 1.00 94.94 107 CYS A N 1
ATOM 847 C CA . CYS A 1 107 ? 5.470 -9.774 -13.266 1.00 94.94 107 CYS A CA 1
ATOM 848 C C . CYS A 1 107 ? 4.985 -10.730 -14.363 1.00 94.94 107 CYS A C 1
ATOM 850 O O . CYS A 1 107 ? 5.620 -11.752 -14.612 1.00 94.94 107 CYS A O 1
ATOM 852 N N . ASP A 1 108 ? 3.910 -10.365 -15.067 1.00 94.12 108 ASP A N 1
ATOM 853 C CA . ASP A 1 108 ? 3.335 -11.200 -16.133 1.00 94.12 108 ASP A CA 1
ATOM 854 C C . ASP A 1 108 ? 4.119 -11.104 -17.462 1.00 94.12 108 ASP A C 1
ATOM 856 O O . ASP A 1 108 ? 3.816 -11.820 -18.416 1.00 94.12 108 ASP A O 1
ATOM 860 N N . TYR A 1 109 ? 5.104 -10.199 -17.552 1.00 90.88 109 TYR A N 1
ATOM 861 C CA . TYR A 1 109 ? 5.854 -9.920 -18.785 1.00 90.88 109 TYR A CA 1
ATOM 862 C C . TYR A 1 109 ? 7.253 -10.533 -18.803 1.00 90.88 109 TYR A C 1
ATOM 864 O O . TYR A 1 109 ? 7.687 -11.026 -19.842 1.00 90.88 109 TYR A O 1
ATOM 872 N N . CYS A 1 110 ? 7.979 -10.460 -17.686 1.00 87.75 110 CYS A N 1
ATOM 873 C CA . CYS A 1 110 ? 9.358 -10.945 -17.595 1.00 87.75 110 CYS A CA 1
ATOM 874 C C . CYS A 1 110 ? 9.495 -12.250 -16.801 1.00 87.75 110 CYS A C 1
ATOM 876 O O . CYS A 1 110 ? 10.612 -12.737 -16.649 1.00 87.75 110 CYS A O 1
ATOM 878 N N . ASP A 1 111 ? 8.387 -12.780 -16.265 1.00 87.94 111 ASP A N 1
ATOM 879 C CA . ASP A 1 111 ? 8.337 -13.925 -15.341 1.00 87.94 111 ASP A CA 1
ATOM 880 C C . ASP A 1 111 ? 9.222 -13.761 -14.080 1.00 87.94 111 ASP A C 1
ATOM 882 O O . ASP A 1 111 ? 9.497 -14.720 -13.354 1.00 87.94 111 ASP A O 1
ATOM 886 N N . GLY A 1 112 ? 9.659 -12.531 -13.797 1.00 91.12 112 GLY A N 1
ATOM 887 C CA . GLY A 1 112 ? 10.484 -12.170 -12.651 1.00 91.12 112 GLY A CA 1
ATOM 888 C C . GLY A 1 112 ? 9.670 -11.833 -11.404 1.00 91.12 112 GLY A C 1
ATOM 889 O O . GLY A 1 112 ? 8.498 -11.445 -11.475 1.00 91.12 112 GLY A O 1
ATOM 890 N N . HIS A 1 113 ? 10.321 -11.972 -10.249 1.00 94.56 113 HIS A N 1
ATOM 891 C CA . HIS A 1 113 ? 9.734 -11.702 -8.941 1.00 94.56 113 HIS A CA 1
ATOM 892 C C . HIS A 1 113 ? 10.495 -10.597 -8.213 1.00 94.56 113 HIS A C 1
ATOM 894 O O . HIS A 1 113 ? 11.721 -10.578 -8.213 1.00 94.56 113 HIS A O 1
ATOM 900 N N . ILE A 1 114 ? 9.761 -9.712 -7.545 1.00 94.50 114 ILE A N 1
ATOM 901 C CA . ILE A 1 114 ? 10.318 -8.685 -6.657 1.00 94.50 114 ILE A CA 1
ATOM 902 C C . ILE A 1 114 ? 9.776 -8.944 -5.257 1.00 94.50 114 ILE A C 1
ATOM 904 O O . ILE A 1 114 ? 8.563 -9.083 -5.110 1.00 94.50 114 ILE A O 1
ATOM 908 N N . VAL A 1 115 ? 10.634 -9.004 -4.239 1.00 95.06 115 VAL A N 1
ATOM 909 C CA . VAL A 1 115 ? 10.229 -9.369 -2.874 1.00 95.06 115 VAL A CA 1
ATOM 910 C C . VAL A 1 115 ? 10.471 -8.218 -1.904 1.00 95.06 115 VAL A C 1
ATOM 912 O O . VAL A 1 115 ? 11.541 -7.618 -1.881 1.00 95.06 115 VAL A O 1
ATOM 915 N N . TRP A 1 116 ? 9.461 -7.933 -1.086 1.00 95.62 116 TRP A N 1
ATOM 916 C CA . TRP A 1 116 ? 9.565 -7.095 0.101 1.00 95.62 116 TRP A CA 1
ATOM 917 C C . TRP A 1 116 ? 9.454 -7.977 1.339 1.00 95.62 116 TRP A C 1
ATOM 919 O O . TRP A 1 116 ? 8.431 -8.635 1.554 1.00 95.62 116 TRP A O 1
ATOM 929 N N . GLU A 1 117 ? 10.499 -7.962 2.156 1.00 94.50 117 GLU A N 1
ATOM 930 C CA . GLU A 1 117 ? 10.605 -8.828 3.326 1.00 94.50 117 GLU A CA 1
ATOM 931 C C . GLU A 1 117 ? 9.943 -8.243 4.573 1.00 94.50 117 GLU A C 1
ATOM 933 O O . GLU A 1 117 ? 10.085 -7.048 4.861 1.00 94.50 117 GLU A O 1
ATOM 938 N N . ASP A 1 118 ? 9.293 -9.116 5.344 1.00 93.81 118 ASP A N 1
ATOM 939 C CA . ASP A 1 118 ? 8.624 -8.832 6.616 1.00 93.81 118 ASP A CA 1
ATOM 940 C C . ASP A 1 118 ? 7.753 -7.576 6.560 1.00 93.81 118 ASP A C 1
ATOM 942 O O . ASP A 1 118 ? 7.997 -6.608 7.277 1.00 93.81 118 ASP A O 1
ATOM 946 N N . ILE A 1 119 ? 6.736 -7.585 5.695 1.00 92.31 119 ILE A N 1
ATOM 947 C CA . ILE A 1 119 ? 5.774 -6.484 5.587 1.00 92.31 119 ILE A CA 1
ATOM 948 C C . ILE A 1 119 ? 4.323 -6.970 5.634 1.00 92.31 119 ILE A C 1
ATOM 950 O O . ILE A 1 119 ? 3.928 -7.965 5.023 1.00 92.31 119 ILE A O 1
ATOM 954 N N . GLU A 1 120 ? 3.483 -6.232 6.354 1.00 89.06 120 GLU A N 1
ATOM 955 C CA . GLU A 1 120 ? 2.065 -6.554 6.528 1.00 89.06 120 GLU A CA 1
ATOM 956 C C . GLU A 1 120 ? 1.271 -6.400 5.236 1.00 89.06 120 GLU A C 1
ATOM 958 O O . GLU A 1 120 ? 0.499 -7.284 4.863 1.00 89.06 120 GLU A O 1
ATOM 963 N N . ASN A 1 121 ? 1.464 -5.275 4.553 1.00 86.06 121 ASN A N 1
ATOM 964 C CA . ASN A 1 121 ? 0.686 -4.861 3.395 1.00 86.06 121 ASN A CA 1
ATOM 965 C C . ASN A 1 121 ? 1.597 -4.224 2.355 1.00 86.06 121 ASN A C 1
ATOM 967 O O . ASN A 1 121 ? 2.666 -3.711 2.679 1.00 86.06 121 ASN A O 1
ATOM 971 N N . MET A 1 122 ? 1.140 -4.226 1.104 1.00 84.44 122 MET A N 1
ATOM 972 C CA . MET A 1 122 ? 1.911 -3.667 0.003 1.00 84.44 122 MET A CA 1
ATOM 973 C C . MET A 1 122 ? 2.286 -2.193 0.250 1.00 84.44 122 MET A C 1
ATOM 975 O O . MET A 1 122 ? 1.374 -1.396 0.497 1.00 84.44 122 MET A O 1
ATOM 979 N N . PRO A 1 123 ? 3.565 -1.791 0.111 1.00 78.81 123 PRO A N 1
ATOM 980 C CA . PRO A 1 123 ? 4.010 -0.408 0.264 1.00 78.81 123 PRO A CA 1
ATOM 981 C C . PRO A 1 123 ? 3.691 0.424 -0.982 1.00 78.81 123 PRO A C 1
ATOM 983 O O . PRO A 1 123 ? 4.568 0.925 -1.688 1.00 78.81 123 PRO A O 1
ATOM 986 N N . SER A 1 124 ? 2.403 0.561 -1.281 1.00 68.31 124 SER A N 1
ATOM 987 C CA . SER A 1 124 ? 1.905 1.357 -2.403 1.00 68.31 124 SER A CA 1
ATOM 988 C C . SER A 1 124 ? 1.452 2.748 -1.967 1.00 68.31 124 SER A C 1
ATOM 990 O O . SER A 1 124 ? 0.665 3.386 -2.663 1.00 68.31 124 SER A O 1
ATOM 992 N N . ILE A 1 125 ? 1.934 3.243 -0.822 1.00 71.12 125 ILE A N 1
ATOM 993 C CA . ILE A 1 125 ? 1.698 4.619 -0.375 1.00 71.12 125 ILE A CA 1
ATOM 994 C C . ILE A 1 125 ? 3.031 5.228 0.010 1.00 71.12 125 ILE A C 1
ATOM 996 O O . ILE A 1 125 ? 3.771 4.675 0.820 1.00 71.12 125 ILE A O 1
ATOM 1000 N N . ARG A 1 126 ? 3.330 6.365 -0.613 1.00 73.69 126 ARG A N 1
ATOM 1001 C CA . ARG A 1 126 ? 4.575 7.088 -0.384 1.00 73.69 126 ARG A CA 1
ATOM 1002 C C . ARG A 1 126 ? 4.628 7.579 1.054 1.00 73.69 126 ARG A C 1
ATOM 1004 O O . ARG A 1 126 ? 3.602 7.980 1.609 1.00 73.69 126 ARG A O 1
ATOM 1011 N N . THR A 1 127 ? 5.828 7.603 1.620 1.00 70.62 127 THR A N 1
ATOM 1012 C CA . THR A 1 127 ? 6.086 8.346 2.852 1.00 70.62 127 THR A CA 1
ATOM 1013 C C . THR A 1 127 ? 5.818 9.816 2.529 1.00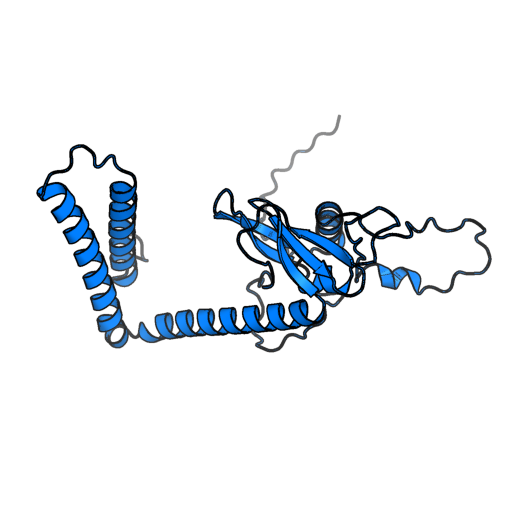 70.62 127 THR A C 1
ATOM 1015 O O . THR A 1 127 ? 6.604 10.470 1.844 1.00 70.62 127 THR A O 1
ATOM 1018 N N . PHE A 1 128 ? 4.646 10.331 2.916 1.00 58.78 128 PHE A N 1
ATOM 1019 C CA . PHE A 1 128 ? 4.370 11.759 2.823 1.00 58.78 128 PHE A CA 1
ATOM 1020 C C . PHE A 1 128 ? 5.267 12.436 3.851 1.00 58.78 128 PHE A C 1
ATOM 1022 O O . PHE A 1 128 ? 4.971 12.425 5.041 1.00 58.78 128 PHE A O 1
ATOM 1029 N N . GLN A 1 129 ? 6.368 13.027 3.398 1.00 46.84 129 GLN A N 1
ATOM 1030 C CA . GLN A 1 129 ? 7.050 14.028 4.197 1.00 46.84 129 GLN A CA 1
ATOM 1031 C C . GLN A 1 129 ? 6.068 15.199 4.329 1.00 46.84 129 GLN A C 1
ATOM 1033 O O . GLN A 1 129 ? 5.749 15.856 3.337 1.00 46.84 129 GLN A O 1
ATOM 1038 N N . GLU A 1 130 ? 5.497 15.386 5.521 1.00 40.06 130 GLU A N 1
ATOM 1039 C CA . GLU A 1 130 ? 4.586 16.480 5.878 1.00 40.06 130 GLU A CA 1
ATOM 1040 C C . GLU A 1 130 ? 5.254 17.849 5.652 1.00 40.06 130 GLU A C 1
ATOM 1042 O O . GLU A 1 130 ? 5.709 18.492 6.590 1.00 40.06 130 GLU A O 1
ATOM 1047 N N . ALA A 1 131 ? 5.362 18.309 4.404 1.00 32.72 131 ALA A N 1
ATOM 1048 C CA . ALA A 1 131 ? 5.835 19.653 4.078 1.00 32.72 131 ALA A CA 1
ATOM 1049 C C . ALA A 1 131 ? 5.575 20.047 2.612 1.00 32.72 131 ALA A C 1
ATOM 1051 O O . ALA A 1 131 ? 6.476 20.537 1.947 1.00 32.72 131 ALA A O 1
ATOM 1052 N N . ALA A 1 132 ? 4.361 19.878 2.085 1.00 32.22 132 ALA A N 1
ATOM 1053 C CA . ALA A 1 132 ? 3.847 20.786 1.050 1.00 32.22 132 ALA A CA 1
ATOM 1054 C C . ALA A 1 132 ? 2.365 20.524 0.796 1.00 32.22 132 ALA A C 1
ATOM 1056 O O . ALA A 1 132 ? 1.966 19.517 0.216 1.00 32.22 132 ALA A O 1
ATOM 1057 N N . ALA A 1 133 ? 1.539 21.485 1.193 1.00 32.88 133 ALA A N 1
ATOM 1058 C CA . ALA A 1 133 ? 0.175 21.604 0.724 1.00 32.88 133 ALA A CA 1
ATOM 1059 C C . ALA A 1 133 ? 0.158 21.705 -0.813 1.00 32.88 133 ALA A C 1
ATOM 1061 O O . ALA A 1 133 ? 0.411 22.771 -1.366 1.00 32.88 133 ALA A O 1
ATOM 1062 N N . SER A 1 134 ? -0.138 20.609 -1.512 1.00 29.78 134 SER A N 1
ATOM 1063 C CA . SER A 1 134 ? -0.684 20.630 -2.874 1.00 29.78 134 SER A CA 1
ATOM 1064 C C . SER A 1 134 ? -1.315 19.275 -3.221 1.00 29.78 134 SER A C 1
ATOM 1066 O O . SER A 1 134 ? -0.625 18.260 -3.199 1.00 29.78 134 SER A O 1
ATOM 1068 N N . PRO A 1 135 ? -2.613 19.222 -3.582 1.00 36.38 135 PRO A N 1
ATOM 1069 C CA . PRO A 1 135 ? -3.311 17.979 -3.926 1.00 36.38 135 PRO A CA 1
ATOM 1070 C C . PRO A 1 135 ? -2.984 17.466 -5.342 1.00 36.38 135 PRO A C 1
ATOM 1072 O O . PRO A 1 135 ? -3.705 16.628 -5.877 1.00 36.38 135 PRO A O 1
ATOM 1075 N N . ILE A 1 136 ? -1.925 17.978 -5.972 1.00 35.47 136 ILE A N 1
ATOM 1076 C CA . ILE A 1 136 ? -1.519 17.645 -7.337 1.00 35.47 136 ILE A CA 1
ATOM 1077 C C . ILE A 1 136 ? 0.009 17.715 -7.392 1.00 35.47 136 ILE A C 1
ATOM 1079 O O . ILE A 1 136 ? 0.563 18.743 -7.762 1.00 35.47 136 ILE A O 1
ATOM 1083 N N . LEU A 1 137 ? 0.706 16.648 -7.007 1.00 34.78 137 LEU A N 1
ATOM 1084 C CA . LEU A 1 137 ? 2.105 16.467 -7.393 1.00 34.78 137 LEU A CA 1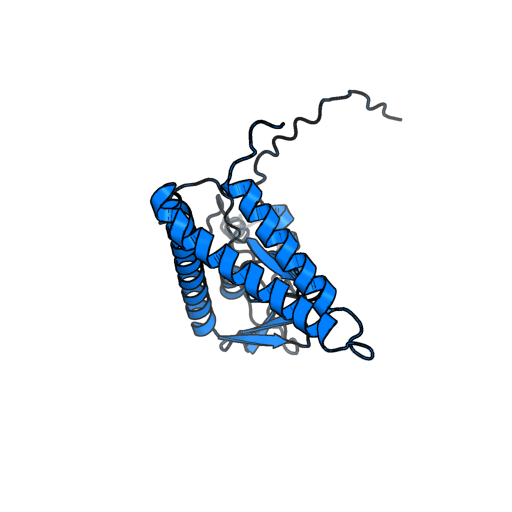
ATOM 1085 C C . LEU A 1 137 ? 2.224 15.134 -8.133 1.00 34.78 137 LEU A C 1
ATOM 1087 O O . LEU A 1 137 ? 2.205 14.052 -7.559 1.00 34.78 137 LEU A O 1
ATOM 1091 N N . THR A 1 138 ? 2.159 15.299 -9.454 1.00 35.41 138 THR A N 1
ATOM 1092 C CA . THR A 1 138 ? 2.794 14.536 -10.534 1.00 35.41 138 THR A CA 1
ATOM 1093 C C . THR A 1 138 ? 3.375 13.160 -10.193 1.00 35.41 138 THR A C 1
ATOM 1095 O O . THR A 1 138 ? 4.358 13.030 -9.472 1.00 35.41 138 THR A O 1
ATOM 1098 N N . LEU A 1 139 ? 2.800 12.147 -10.848 1.00 41.66 139 LEU A N 1
ATOM 1099 C CA . LEU A 1 139 ? 3.172 10.728 -10.884 1.00 41.66 139 LEU A CA 1
ATOM 1100 C C . LEU A 1 139 ? 4.536 10.426 -11.549 1.00 41.66 139 LEU A C 1
ATOM 1102 O O . LEU A 1 139 ? 4.682 9.420 -12.241 1.00 41.66 139 LEU A O 1
ATOM 1106 N N . SER A 1 140 ? 5.560 11.255 -11.379 1.00 36.00 140 SER A N 1
ATOM 1107 C CA . SER A 1 140 ? 6.888 10.930 -11.910 1.00 36.00 140 SER A CA 1
ATOM 1108 C C . SER A 1 140 ? 7.962 11.400 -10.943 1.00 36.00 140 SER A C 1
ATOM 1110 O O . SER A 1 140 ? 7.990 12.589 -10.623 1.00 36.00 140 SER A O 1
ATOM 11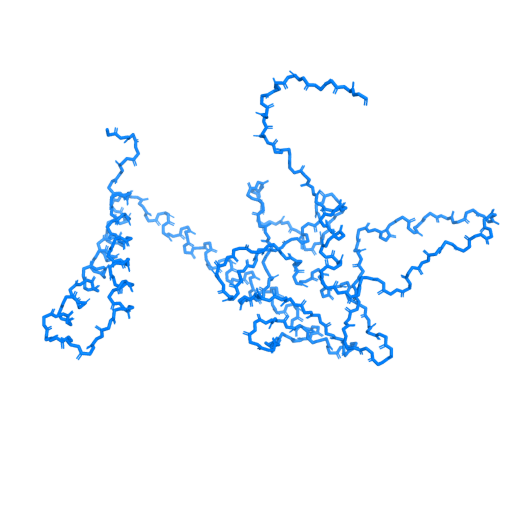12 N N . PRO A 1 141 ? 8.805 10.487 -10.435 1.00 49.47 141 PRO A N 1
ATOM 1113 C CA . PRO A 1 141 ? 9.923 10.883 -9.604 1.00 49.47 141 PRO A CA 1
ATOM 1114 C C . PRO A 1 141 ? 10.865 11.766 -10.434 1.00 49.47 141 PRO A C 1
ATOM 1116 O O . PRO A 1 141 ? 11.223 11.412 -11.555 1.00 49.47 141 PRO A O 1
ATOM 1119 N N . THR A 1 142 ? 11.220 12.939 -9.918 1.00 52.41 142 THR A N 1
ATOM 1120 C CA . THR A 1 142 ? 12.226 13.818 -10.530 1.00 52.41 142 THR A CA 1
ATOM 1121 C C . THR A 1 142 ? 13.538 13.683 -9.767 1.00 52.41 142 THR A C 1
ATOM 1123 O O . THR A 1 142 ? 13.533 13.284 -8.604 1.00 52.41 142 THR A O 1
ATOM 1126 N N . ILE A 1 143 ? 14.661 14.039 -10.400 1.00 55.91 143 ILE A N 1
ATOM 1127 C CA . ILE A 1 143 ? 15.989 14.068 -9.755 1.00 55.91 143 ILE A CA 1
ATOM 1128 C C . ILE A 1 143 ? 15.944 14.888 -8.452 1.00 55.91 143 ILE A C 1
ATOM 1130 O O . ILE A 1 143 ? 16.503 14.476 -7.441 1.00 55.91 143 ILE A O 1
ATOM 1134 N N . ASP A 1 144 ? 15.201 16.000 -8.451 1.00 53.28 144 ASP A N 1
ATOM 1135 C CA . ASP A 1 144 ? 15.094 16.912 -7.304 1.00 53.28 144 ASP A CA 1
ATOM 1136 C C . ASP A 1 144 ? 14.128 16.439 -6.203 1.00 53.28 144 ASP A C 1
ATOM 1138 O O . ASP A 1 144 ? 14.122 16.989 -5.101 1.00 53.28 144 ASP A O 1
ATOM 1142 N N . ASN A 1 145 ? 13.269 15.456 -6.485 1.00 57.69 145 ASN A N 1
ATOM 1143 C CA . ASN A 1 145 ? 12.323 14.924 -5.510 1.00 57.69 145 ASN A CA 1
ATOM 1144 C C . ASN A 1 145 ? 11.992 13.465 -5.838 1.00 57.69 145 ASN A C 1
ATOM 1146 O O . ASN A 1 145 ? 10.975 13.161 -6.480 1.00 57.69 145 ASN A O 1
ATOM 1150 N N . PRO A 1 146 ? 12.876 12.545 -5.430 1.00 63.53 146 PRO A N 1
ATOM 1151 C CA . PRO A 1 146 ? 12.850 11.213 -5.984 1.00 63.53 146 PRO A CA 1
ATOM 1152 C C . PRO A 1 146 ? 11.676 10.392 -5.431 1.00 63.53 146 PRO A C 1
ATOM 1154 O O . PRO A 1 146 ? 11.263 9.442 -6.079 1.00 63.53 146 PRO A O 1
ATOM 1157 N N . HIS A 1 147 ? 11.018 10.788 -4.332 1.00 76.31 147 HIS A N 1
ATOM 1158 C CA . HIS A 1 147 ? 9.761 10.179 -3.859 1.00 76.31 147 HIS A CA 1
ATOM 1159 C C . HIS A 1 147 ? 9.767 8.633 -3.811 1.00 76.31 147 HIS A C 1
ATOM 1161 O O . HIS A 1 147 ? 8.711 8.002 -3.839 1.00 76.31 147 HIS A O 1
ATOM 1167 N N . TRP A 1 148 ? 10.939 8.006 -3.748 1.00 86.56 148 TRP A N 1
ATOM 1168 C CA . TRP A 1 148 ? 11.099 6.564 -3.913 1.00 86.56 148 TRP A CA 1
ATOM 1169 C C . TRP A 1 148 ? 10.699 5.792 -2.650 1.00 86.56 148 TRP A C 1
ATOM 1171 O O . TRP A 1 148 ? 10.508 4.583 -2.713 1.00 86.56 148 TRP A O 1
ATOM 1181 N N . GLN A 1 149 ? 10.535 6.490 -1.522 1.00 88.12 149 GLN A N 1
ATOM 1182 C CA . GLN A 1 149 ? 10.263 5.925 -0.201 1.00 88.12 149 GLN A CA 1
ATOM 1183 C C . GLN A 1 149 ? 8.777 5.673 0.060 1.00 88.12 149 GLN A C 1
ATOM 1185 O O . GLN A 1 149 ? 7.903 6.484 -0.269 1.00 88.12 149 GLN A O 1
ATOM 1190 N N . ALA A 1 150 ? 8.511 4.568 0.746 1.00 88.00 150 ALA A N 1
ATOM 1191 C CA . ALA A 1 150 ? 7.224 4.204 1.308 1.00 88.00 150 ALA A CA 1
ATOM 1192 C C . ALA A 1 150 ? 7.388 3.726 2.751 1.00 88.00 150 ALA A C 1
ATOM 1194 O O . ALA A 1 150 ? 8.390 3.110 3.109 1.00 88.00 150 ALA A O 1
ATOM 1195 N N . THR A 1 151 ? 6.368 3.976 3.570 1.00 86.88 151 THR A N 1
ATOM 1196 C CA . THR A 1 151 ? 6.317 3.468 4.943 1.00 86.88 151 THR A CA 1
ATOM 1197 C C . THR A 1 151 ? 5.466 2.206 4.960 1.00 86.88 151 THR A C 1
ATOM 1199 O O . THR A 1 151 ? 4.295 2.233 4.576 1.00 86.88 151 THR A O 1
ATOM 1202 N N . ALA A 1 152 ? 6.066 1.100 5.388 1.00 88.00 152 ALA A N 1
ATOM 1203 C CA . ALA A 1 152 ? 5.403 -0.170 5.644 1.00 88.00 152 ALA A CA 1
ATOM 1204 C C . ALA A 1 152 ? 5.411 -0.483 7.145 1.00 88.00 152 ALA A C 1
ATOM 1206 O O . ALA A 1 152 ? 6.112 0.161 7.922 1.00 88.00 152 ALA A O 1
ATOM 1207 N N . PHE A 1 153 ? 4.650 -1.499 7.541 1.00 88.81 153 PHE A N 1
ATOM 1208 C CA . PHE A 1 153 ? 4.676 -2.053 8.892 1.00 88.81 153 PHE A CA 1
ATOM 1209 C C . PHE A 1 153 ? 5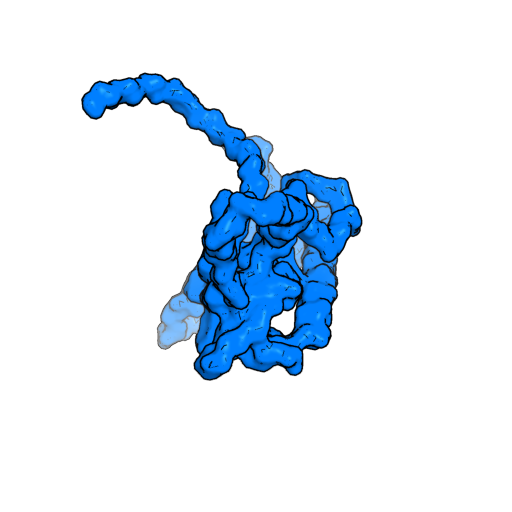.158 -3.495 8.833 1.00 88.81 153 PHE A C 1
ATOM 1211 O O . PHE A 1 153 ? 4.762 -4.236 7.927 1.00 88.81 153 PHE A O 1
ATOM 1218 N N . THR A 1 154 ? 6.022 -3.883 9.767 1.00 90.31 154 THR A N 1
ATOM 1219 C CA . THR A 1 154 ? 6.543 -5.245 9.841 1.00 90.31 154 THR A CA 1
ATOM 1220 C C . THR A 1 154 ? 5.484 -6.213 10.330 1.00 90.31 154 THR A C 1
ATOM 1222 O O . THR A 1 154 ? 4.844 -5.968 11.348 1.00 90.31 154 THR A O 1
ATOM 1225 N N . LEU A 1 155 ? 5.323 -7.360 9.666 1.00 88.56 155 LEU A N 1
ATOM 1226 C CA . LEU A 1 155 ? 4.327 -8.345 10.101 1.00 88.56 155 LEU A CA 1
ATOM 1227 C C . LEU A 1 155 ? 4.709 -8.968 11.451 1.00 88.56 155 LEU A C 1
ATOM 1229 O O . LEU A 1 155 ? 3.846 -9.288 12.270 1.00 88.56 155 LEU A O 1
ATOM 1233 N N . SER A 1 156 ? 6.009 -9.130 11.700 1.00 89.44 156 SER A N 1
ATOM 1234 C CA . SER A 1 156 ? 6.533 -9.716 12.932 1.00 89.44 156 SER A CA 1
ATOM 1235 C C . SER A 1 156 ? 6.278 -8.874 14.191 1.00 89.44 156 SER A C 1
ATOM 1237 O O . SER A 1 156 ? 6.116 -9.443 15.274 1.00 89.44 156 SER A O 1
ATOM 1239 N N . GLY A 1 157 ? 6.230 -7.542 14.069 1.00 83.94 157 GLY A N 1
ATOM 1240 C CA . GLY A 1 157 ? 6.266 -6.630 15.217 1.00 83.94 157 GLY A CA 1
ATOM 1241 C C . GLY A 1 157 ? 5.366 -5.400 15.127 1.00 83.94 157 GLY A C 1
ATOM 1242 O O . GLY A 1 157 ? 5.324 -4.643 16.095 1.00 83.94 157 GLY A O 1
ATOM 1243 N N . HIS A 1 158 ? 4.652 -5.202 14.014 1.00 83.94 158 HIS A N 1
ATOM 1244 C CA . HIS A 1 158 ? 3.880 -3.991 13.707 1.00 83.94 158 HIS A CA 1
ATOM 1245 C C . HIS A 1 158 ? 4.723 -2.714 13.866 1.00 83.94 158 HIS A C 1
ATOM 1247 O O . HIS A 1 158 ? 4.254 -1.691 14.366 1.00 83.94 158 HIS A O 1
ATOM 1253 N N . GLN A 1 159 ? 6.006 -2.791 13.501 1.00 83.88 159 GLN A N 1
ATOM 1254 C CA . GLN A 1 159 ? 6.934 -1.665 13.566 1.00 83.88 159 GLN A CA 1
ATOM 1255 C C . GLN A 1 159 ? 7.031 -0.995 12.204 1.00 83.88 159 GLN A C 1
ATOM 1257 O O . GLN A 1 159 ? 7.039 -1.672 11.179 1.00 83.88 159 GLN A O 1
ATOM 1262 N N . GLU A 1 160 ? 7.133 0.329 12.190 1.00 85.50 160 GLU A N 1
ATOM 1263 C CA . GLU A 1 160 ? 7.350 1.073 10.952 1.00 85.50 160 GLU A CA 1
ATOM 1264 C C . GLU A 1 160 ? 8.703 0.701 10.328 1.00 85.50 160 GLU A C 1
ATOM 1266 O O . GLU A 1 160 ? 9.737 0.695 10.999 1.00 85.50 160 GLU A O 1
ATOM 1271 N N . LYS A 1 161 ? 8.685 0.400 9.029 1.00 86.69 161 LYS A N 1
ATOM 1272 C CA . LYS A 1 161 ? 9.846 0.060 8.204 1.00 86.69 161 LYS A CA 1
ATOM 1273 C C . LYS A 1 161 ? 9.805 0.910 6.939 1.00 86.69 161 LYS A C 1
ATOM 1275 O O . LYS A 1 161 ? 8.808 0.897 6.215 1.00 86.69 161 LYS A O 1
ATOM 1280 N N . GLN A 1 162 ? 10.882 1.644 6.672 1.00 88.38 162 GLN A N 1
ATOM 1281 C CA . GLN A 1 162 ? 11.045 2.320 5.387 1.00 88.38 162 GLN A CA 1
ATOM 1282 C C . GLN A 1 162 ? 11.401 1.285 4.323 1.00 88.38 162 GLN A C 1
ATOM 1284 O O . GLN A 1 162 ? 12.221 0.397 4.550 1.00 88.38 162 GLN A O 1
ATOM 1289 N N . VAL A 1 163 ? 10.731 1.372 3.181 1.00 91.69 163 VAL A N 1
ATOM 1290 C CA . VAL A 1 163 ? 10.918 0.457 2.056 1.00 91.69 163 VAL A CA 1
ATOM 1291 C C . VAL A 1 163 ? 10.819 1.218 0.741 1.00 91.69 163 VAL A C 1
ATOM 1293 O O . VAL A 1 163 ? 10.301 2.336 0.678 1.00 91.69 163 VAL A O 1
ATOM 1296 N N . VAL A 1 164 ? 11.272 0.587 -0.339 1.00 91.50 164 VAL A N 1
ATOM 1297 C CA . VAL A 1 164 ? 11.088 1.128 -1.685 1.00 91.50 164 VAL A CA 1
ATOM 1298 C C . VAL A 1 164 ? 9.610 1.067 -2.066 1.00 91.50 164 VAL A C 1
ATOM 1300 O O . VAL A 1 164 ? 8.956 0.025 -1.957 1.00 91.50 164 VAL A O 1
ATOM 1303 N N . PHE A 1 165 ? 9.086 2.197 -2.533 1.00 91.50 165 PHE A N 1
ATOM 1304 C CA . PHE A 1 165 ? 7.727 2.345 -3.029 1.00 91.50 165 PHE A CA 1
ATOM 1305 C C . PHE A 1 165 ? 7.486 1.420 -4.220 1.00 91.50 165 PHE A C 1
ATOM 1307 O O . PHE A 1 165 ? 8.209 1.442 -5.219 1.00 91.50 165 PHE A O 1
ATOM 1314 N N . ALA A 1 166 ? 6.425 0.628 -4.126 1.00 90.94 166 ALA A N 1
ATOM 1315 C CA . ALA A 1 166 ? 6.186 -0.470 -5.047 1.00 90.94 166 ALA A CA 1
ATOM 1316 C C . ALA A 1 166 ? 6.133 -0.085 -6.532 1.00 90.94 166 ALA A C 1
ATOM 1318 O O . ALA A 1 166 ? 6.846 -0.709 -7.317 1.00 90.94 166 ALA A O 1
ATOM 1319 N N . PRO A 1 167 ? 5.377 0.952 -6.944 1.00 89.50 167 PRO A N 1
ATOM 1320 C CA . PRO A 1 167 ? 5.403 1.407 -8.330 1.00 89.50 167 PRO A CA 1
ATOM 1321 C C . PRO A 1 167 ? 6.792 1.793 -8.848 1.00 89.50 167 PRO A C 1
ATOM 1323 O O . PRO A 1 167 ? 7.042 1.623 -10.034 1.00 89.50 167 PRO A O 1
ATOM 1326 N N . VAL A 1 168 ? 7.702 2.290 -7.998 1.00 88.62 168 VAL A N 1
ATOM 1327 C CA . VAL A 1 168 ? 9.072 2.629 -8.424 1.00 88.62 168 VAL A CA 1
ATOM 1328 C C . VAL A 1 168 ? 9.869 1.360 -8.700 1.00 88.62 168 VAL A C 1
ATOM 1330 O O . VAL A 1 168 ? 10.457 1.253 -9.770 1.00 88.62 168 VAL A O 1
ATOM 1333 N N . ALA A 1 169 ? 9.840 0.377 -7.800 1.00 91.69 169 ALA A N 1
ATOM 1334 C CA . ALA A 1 169 ? 10.520 -0.895 -8.044 1.00 91.69 169 ALA A CA 1
ATOM 1335 C C . ALA A 1 169 ? 9.946 -1.615 -9.277 1.00 91.69 169 ALA A C 1
ATOM 1337 O O . ALA A 1 169 ? 10.685 -2.055 -10.149 1.00 91.69 169 ALA A O 1
ATOM 1338 N N . ILE A 1 170 ? 8.617 -1.666 -9.403 1.00 91.44 170 ILE A N 1
ATOM 1339 C CA . ILE A 1 170 ? 7.942 -2.318 -10.532 1.00 91.44 170 ILE A CA 1
ATOM 1340 C C . ILE A 1 170 ? 8.202 -1.577 -11.848 1.00 91.44 170 ILE A C 1
ATOM 1342 O O . ILE A 1 170 ? 8.317 -2.218 -12.883 1.00 91.44 170 ILE A O 1
ATOM 1346 N N . ALA A 1 171 ? 8.313 -0.251 -11.864 1.00 89.75 171 ALA A N 1
ATOM 1347 C CA . ALA A 1 171 ? 8.604 0.468 -13.105 1.00 89.75 171 ALA A CA 1
ATOM 1348 C C . ALA A 1 171 ? 10.039 0.245 -13.609 1.00 89.75 171 ALA A C 1
ATOM 1350 O O . ALA A 1 171 ? 10.272 0.373 -14.807 1.00 89.75 171 ALA A O 1
ATOM 1351 N N . ASN A 1 172 ? 10.977 -0.089 -12.717 1.00 90.00 172 ASN A N 1
ATOM 1352 C CA . ASN A 1 172 ? 12.406 -0.162 -13.031 1.00 90.00 172 ASN A CA 1
ATOM 1353 C C . ASN A 1 172 ? 12.992 -1.575 -12.909 1.00 90.00 172 ASN A C 1
ATOM 1355 O O . ASN A 1 172 ? 14.209 -1.730 -12.842 1.00 90.00 172 ASN A O 1
ATOM 1359 N N . HIS A 1 173 ? 12.152 -2.608 -12.854 1.00 91.31 173 HIS A N 1
ATOM 1360 C CA . HIS A 1 173 ? 12.644 -3.980 -12.805 1.00 91.31 173 HIS A CA 1
ATOM 1361 C C . HIS A 1 173 ? 13.079 -4.481 -14.186 1.00 91.31 173 HIS A C 1
ATOM 1363 O O . HIS A 1 173 ? 12.522 -4.098 -15.217 1.00 91.31 173 HIS A O 1
ATOM 1369 N N . VAL A 1 174 ? 14.050 -5.387 -14.194 1.00 88.88 174 VAL A N 1
ATOM 1370 C CA . VAL A 1 174 ? 14.614 -6.021 -15.386 1.00 88.88 174 VAL A CA 1
ATOM 1371 C C . VAL A 1 174 ? 14.414 -7.527 -15.289 1.00 88.88 174 VAL A C 1
ATOM 1373 O O . VAL A 1 174 ? 14.386 -8.100 -14.198 1.00 88.88 174 VAL A O 1
ATOM 1376 N N . SER A 1 175 ? 14.247 -8.174 -16.442 1.00 87.19 175 SER A N 1
ATOM 1377 C CA . SER A 1 175 ? 14.082 -9.622 -16.516 1.00 87.19 175 SER A CA 1
ATOM 1378 C C . SER A 1 175 ? 15.206 -10.365 -15.778 1.00 87.19 175 SER A C 1
ATOM 1380 O O . SER A 1 175 ? 16.373 -9.996 -15.935 1.00 87.19 175 SER A O 1
ATOM 1382 N N . PRO A 1 176 ? 14.878 -11.432 -15.027 1.00 87.06 176 PRO A N 1
ATOM 1383 C CA . PRO A 1 176 ? 15.876 -12.264 -14.365 1.00 87.06 176 PRO A CA 1
ATOM 1384 C C . PRO A 1 176 ? 16.835 -12.899 -15.380 1.00 87.06 176 PRO A C 1
ATOM 1386 O O . PRO A 1 176 ? 16.471 -13.186 -16.527 1.00 87.06 176 PRO A O 1
ATOM 1389 N N . GLN A 1 177 ? 18.061 -13.182 -14.941 1.00 82.81 177 GLN A N 1
ATOM 1390 C CA . GLN A 1 177 ? 19.009 -13.962 -15.734 1.00 82.81 177 GLN A CA 1
ATOM 1391 C C . GLN A 1 177 ? 18.506 -15.398 -15.966 1.00 82.81 177 GLN A C 1
ATOM 1393 O O . GLN A 1 177 ? 17.690 -15.917 -15.201 1.00 82.81 177 GLN A O 1
ATOM 1398 N N . PRO A 1 178 ? 19.013 -16.110 -16.991 1.00 76.94 178 PRO A N 1
ATOM 1399 C CA . PRO A 1 178 ? 18.665 -17.509 -17.196 1.00 76.94 178 PRO A CA 1
ATOM 1400 C C . PRO A 1 178 ? 18.955 -18.355 -15.945 1.00 76.94 178 PRO A C 1
ATOM 1402 O O . PRO A 1 178 ? 20.110 -18.496 -15.551 1.00 76.94 178 PRO A O 1
ATOM 1405 N N . ARG A 1 179 ? 17.908 -19.002 -15.405 1.00 79.00 179 ARG A N 1
ATOM 1406 C CA . ARG A 1 179 ? 17.886 -19.805 -14.156 1.00 79.00 179 ARG A CA 1
ATOM 1407 C C . ARG A 1 179 ? 17.770 -19.009 -12.858 1.00 79.00 179 ARG A C 1
ATOM 1409 O O . ARG A 1 179 ? 17.739 -19.637 -11.801 1.00 79.00 179 ARG A O 1
ATOM 1416 N N . ASP A 1 180 ? 17.668 -17.695 -12.942 1.00 84.44 180 ASP A N 1
ATOM 1417 C CA . ASP A 1 180 ? 17.260 -16.866 -11.822 1.00 84.44 180 ASP A CA 1
ATOM 1418 C C . ASP A 1 180 ? 15.732 -16.697 -11.811 1.00 84.44 180 ASP A C 1
ATOM 1420 O O . ASP A 1 180 ? 15.052 -16.942 -12.812 1.00 84.44 180 ASP A O 1
ATOM 1424 N N . TRP A 1 181 ? 15.183 -16.327 -10.661 1.00 88.38 181 TRP A N 1
ATOM 1425 C CA . TRP A 1 181 ? 13.756 -16.067 -10.461 1.00 88.38 181 TRP A CA 1
ATOM 1426 C C . TRP A 1 181 ? 13.494 -14.628 -10.006 1.00 88.38 181 TRP A C 1
ATOM 1428 O O . TRP A 1 181 ? 12.385 -14.117 -10.199 1.00 88.38 181 TRP A O 1
ATOM 1438 N N . GLN A 1 182 ? 14.503 -13.980 -9.423 1.00 90.88 182 GLN A N 1
ATOM 1439 C CA . GLN A 1 182 ? 14.407 -12.629 -8.902 1.00 90.88 182 GLN A CA 1
ATOM 1440 C C . GLN A 1 182 ? 14.713 -11.609 -10.001 1.00 90.88 182 GLN A C 1
ATOM 1442 O O . GLN A 1 182 ? 15.701 -11.719 -10.723 1.00 90.88 182 GLN A O 1
ATOM 1447 N N . ALA A 1 183 ? 13.815 -10.640 -10.170 1.00 90.19 183 ALA A N 1
ATOM 1448 C CA . ALA A 1 183 ? 14.007 -9.556 -11.120 1.00 90.19 183 ALA A CA 1
ATOM 1449 C C . ALA A 1 183 ? 15.045 -8.567 -10.574 1.00 90.19 183 ALA A C 1
ATOM 1451 O O . ALA A 1 183 ? 14.940 -8.148 -9.420 1.00 90.19 183 ALA A O 1
ATOM 1452 N N . GLY A 1 184 ? 15.993 -8.167 -11.423 1.00 89.50 184 GLY A N 1
ATOM 1453 C CA . GLY A 1 184 ? 16.921 -7.082 -11.104 1.00 89.50 184 GLY A CA 1
ATOM 1454 C C . GLY A 1 184 ? 16.213 -5.726 -11.104 1.00 89.50 184 GLY A C 1
ATOM 1455 O O . GLY A 1 184 ? 15.093 -5.604 -11.604 1.00 89.50 184 GLY A O 1
ATOM 1456 N N . LEU A 1 185 ? 16.853 -4.694 -10.559 1.00 90.56 185 LEU A N 1
ATOM 1457 C CA . LEU A 1 185 ? 16.298 -3.342 -10.428 1.00 90.56 185 LEU A CA 1
ATOM 1458 C C . LEU A 1 185 ? 17.276 -2.297 -10.969 1.00 90.56 185 LEU A C 1
ATOM 1460 O O . LEU A 1 185 ? 18.466 -2.342 -10.678 1.00 90.56 185 LEU A O 1
ATOM 1464 N N . LEU A 1 186 ? 16.782 -1.324 -11.728 1.00 88.19 186 LEU A N 1
ATOM 1465 C CA . LEU A 1 186 ? 17.565 -0.185 -12.208 1.00 88.19 186 LEU A CA 1
ATOM 1466 C C . LEU A 1 186 ? 17.220 1.081 -11.427 1.00 88.19 186 LEU A C 1
ATOM 1468 O O . LEU A 1 186 ? 16.083 1.292 -11.003 1.00 88.19 186 LEU A O 1
ATOM 1472 N N . CYS A 1 187 ? 18.216 1.944 -11.233 1.00 86.69 187 CYS A N 1
ATOM 1473 C CA . CYS A 1 187 ? 17.989 3.241 -10.614 1.00 86.69 187 CYS A CA 1
ATOM 1474 C C . CYS A 1 187 ? 17.522 4.258 -11.668 1.00 86.69 187 CYS A C 1
ATOM 1476 O O . CYS A 1 187 ? 18.318 4.625 -12.533 1.00 86.69 187 CYS A O 1
ATOM 1478 N N . PRO A 1 188 ? 16.293 4.803 -11.568 1.00 82.38 188 PRO A N 1
ATOM 1479 C CA . PRO A 1 188 ? 15.787 5.778 -12.538 1.00 82.38 188 PRO A CA 1
ATOM 1480 C C . PRO A 1 188 ? 16.512 7.134 -12.501 1.00 82.38 188 PRO A C 1
ATOM 1482 O O . PRO A 1 188 ? 16.284 7.971 -13.371 1.00 82.38 188 PRO A O 1
ATOM 1485 N N . TYR A 1 189 ? 17.342 7.394 -11.486 1.00 79.88 189 TYR A N 1
ATOM 1486 C CA . TYR A 1 189 ? 18.021 8.681 -11.301 1.00 79.88 189 TYR A CA 1
ATOM 1487 C C . TYR A 1 189 ? 19.466 8.675 -11.806 1.00 79.88 189 TYR A C 1
ATOM 1489 O O . TYR A 1 189 ? 19.953 9.710 -12.253 1.00 79.88 189 TYR A O 1
ATOM 1497 N N . CYS A 1 190 ? 20.152 7.530 -11.745 1.00 78.06 190 CYS A N 1
ATOM 1498 C CA . CYS A 1 190 ? 21.561 7.418 -12.131 1.00 78.06 190 CYS A CA 1
ATOM 1499 C C . CYS A 1 190 ? 21.774 7.279 -13.642 1.00 78.06 190 CYS A C 1
ATOM 1501 O O . CYS A 1 190 ? 22.874 7.521 -14.129 1.00 78.06 190 CYS A O 1
ATOM 1503 N N . GLU A 1 191 ? 20.742 6.928 -14.413 1.00 62.53 191 GLU A N 1
ATOM 1504 C CA . GLU A 1 191 ? 20.899 6.693 -15.854 1.00 62.53 191 GLU A CA 1
ATOM 1505 C C . GLU A 1 191 ? 21.251 7.958 -16.661 1.00 62.53 191 GLU A C 1
ATOM 1507 O O . GLU A 1 191 ? 21.771 7.849 -17.770 1.00 62.53 191 GLU A O 1
ATOM 1512 N N . VAL A 1 192 ? 21.050 9.166 -16.122 1.00 52.00 192 VAL A N 1
ATOM 1513 C CA . VAL A 1 192 ? 21.287 10.427 -16.856 1.00 52.00 192 VAL A CA 1
ATOM 1514 C C . VAL A 1 192 ? 22.780 10.703 -17.105 1.00 52.00 192 VAL A C 1
ATOM 1516 O O . VAL A 1 192 ? 23.131 11.366 -18.082 1.00 52.00 192 VAL A O 1
ATOM 1519 N N . GLU A 1 193 ? 23.682 10.136 -16.303 1.00 46.69 193 GLU A N 1
ATOM 1520 C CA . GLU A 1 193 ? 25.136 10.286 -16.488 1.00 46.69 193 GLU A CA 1
ATOM 1521 C C . GLU A 1 193 ? 25.662 9.489 -17.702 1.00 46.69 193 GLU A C 1
ATOM 1523 O O . GLU A 1 193 ? 26.750 9.741 -18.207 1.00 46.69 193 GLU A O 1
ATOM 1528 N N . SER A 1 194 ? 24.845 8.592 -18.270 1.00 42.38 194 SER A N 1
ATOM 1529 C CA . SER A 1 194 ? 25.164 7.848 -19.499 1.00 42.38 194 SER A CA 1
ATOM 1530 C C . SER A 1 194 ? 24.897 8.619 -20.803 1.00 42.38 194 SER A C 1
ATOM 1532 O O . SER A 1 194 ? 25.164 8.104 -21.892 1.00 42.38 194 SER A O 1
ATOM 1534 N N . THR A 1 195 ? 24.374 9.849 -20.711 1.00 39.59 195 THR A N 1
ATOM 1535 C CA . THR A 1 195 ? 24.030 10.693 -21.871 1.00 39.59 195 THR A CA 1
ATOM 1536 C C . THR A 1 195 ? 25.177 11.588 -22.355 1.00 39.59 195 THR A C 1
ATOM 1538 O O . THR A 1 195 ? 25.008 12.297 -23.351 1.00 39.59 195 THR A O 1
ATOM 1541 N N . GLU A 1 196 ? 26.335 11.582 -21.686 1.00 40.81 196 GLU A N 1
ATOM 1542 C CA . GLU A 1 196 ? 27.512 12.291 -22.189 1.00 40.81 196 GLU A CA 1
ATOM 1543 C C . GLU A 1 196 ? 28.071 11.567 -23.429 1.00 40.81 196 GLU A C 1
ATOM 1545 O O . GLU A 1 196 ? 28.266 10.348 -23.399 1.00 40.81 196 GLU A O 1
ATOM 1550 N N . PRO A 1 197 ? 28.310 12.272 -24.555 1.00 41.81 197 PRO A N 1
ATOM 1551 C CA . PRO A 1 197 ? 28.970 11.673 -25.704 1.00 41.81 197 PRO A CA 1
ATOM 1552 C C . PRO A 1 197 ? 30.345 11.176 -25.263 1.00 41.81 197 PRO A C 1
ATOM 1554 O O . PRO A 1 197 ? 31.193 11.984 -24.894 1.00 41.81 197 PRO A O 1
ATOM 1557 N N . GLN A 1 198 ? 30.572 9.863 -25.313 1.00 48.59 198 GLN A N 1
ATOM 1558 C CA . GLN A 1 198 ? 31.904 9.302 -25.106 1.00 48.59 198 GLN A CA 1
ATOM 1559 C C . GLN A 1 198 ? 32.845 9.924 -26.145 1.00 48.59 198 GLN A C 1
ATOM 1561 O O . GLN A 1 198 ? 32.727 9.657 -27.347 1.00 48.59 198 GLN A O 1
ATOM 1566 N N . GLU A 1 199 ? 33.745 10.807 -25.706 1.00 47.69 199 GLU A N 1
ATOM 1567 C CA . GLU A 1 199 ? 34.830 11.264 -26.564 1.00 47.69 199 GLU A CA 1
ATOM 1568 C C . GLU A 1 199 ? 35.673 10.038 -26.944 1.00 47.69 199 GLU A C 1
ATOM 1570 O O . GLU A 1 199 ? 35.974 9.183 -26.118 1.00 47.69 199 GLU A O 1
ATOM 1575 N N . GLN A 1 200 ? 35.978 9.928 -28.236 1.00 42.72 200 GLN A N 1
ATOM 1576 C CA . GLN A 1 200 ? 36.405 8.724 -28.968 1.00 42.72 200 GLN A CA 1
ATOM 1577 C C . GLN A 1 200 ? 37.772 8.112 -28.580 1.00 42.72 200 GLN A C 1
ATOM 1579 O O . GLN A 1 200 ? 38.400 7.468 -29.420 1.00 42.72 200 GLN A O 1
ATOM 1584 N N . TYR A 1 201 ? 38.271 8.323 -27.362 1.00 47.12 201 TYR A N 1
ATOM 1585 C CA . TYR A 1 201 ? 39.654 8.005 -26.996 1.00 47.12 201 TYR A CA 1
ATOM 1586 C C . TYR A 1 201 ? 39.840 7.512 -25.557 1.00 47.12 201 TYR A C 1
ATOM 1588 O O . TYR A 1 201 ? 40.857 7.835 -24.945 1.00 47.12 201 TYR A O 1
ATOM 1596 N N . ASP A 1 202 ? 38.912 6.720 -25.026 1.00 46.12 202 ASP A N 1
ATOM 1597 C CA . ASP A 1 202 ? 39.228 5.884 -23.866 1.00 46.12 202 ASP A CA 1
ATOM 1598 C C . ASP A 1 202 ? 38.890 4.429 -24.197 1.00 46.12 202 ASP A C 1
ATOM 1600 O O . ASP A 1 202 ? 37.726 4.054 -24.313 1.00 46.12 202 ASP A O 1
ATOM 1604 N N . ASP A 1 203 ? 39.931 3.628 -24.437 1.00 49.22 203 ASP A N 1
ATOM 1605 C CA . ASP A 1 203 ? 39.843 2.188 -24.728 1.00 49.22 203 ASP A CA 1
ATOM 1606 C C . ASP A 1 203 ? 39.569 1.366 -23.448 1.00 49.22 203 ASP A C 1
ATOM 1608 O O . ASP A 1 203 ? 39.707 0.140 -23.432 1.00 49.22 203 ASP A O 1
ATOM 1612 N N . GLU A 1 204 ? 39.214 2.032 -22.350 1.00 48.28 204 GLU A N 1
ATOM 1613 C CA . GLU A 1 204 ? 38.774 1.408 -21.115 1.00 48.28 204 GLU A CA 1
ATOM 1614 C C . GLU A 1 204 ? 37.245 1.323 -21.162 1.00 48.28 204 GLU A C 1
ATOM 1616 O O . GLU A 1 204 ? 36.534 2.283 -20.865 1.00 48.28 204 GLU A O 1
ATOM 1621 N N . ASP A 1 205 ? 36.731 0.170 -21.608 1.00 46.34 205 ASP A N 1
ATOM 1622 C CA . ASP A 1 205 ? 35.315 -0.173 -21.479 1.00 46.34 205 ASP A CA 1
ATOM 1623 C C . ASP A 1 205 ? 34.890 0.111 -20.031 1.00 46.34 205 ASP A C 1
ATOM 1625 O O . ASP A 1 205 ? 35.248 -0.627 -19.108 1.00 46.34 205 ASP A O 1
ATOM 1629 N N . VAL A 1 206 ? 34.153 1.207 -19.821 1.00 48.91 206 VAL A N 1
ATOM 1630 C CA . VAL A 1 206 ? 33.582 1.549 -18.518 1.00 48.91 206 VAL A CA 1
ATOM 1631 C C . VAL A 1 206 ? 32.767 0.341 -18.083 1.00 48.91 206 VAL A C 1
ATOM 1633 O O . VAL A 1 206 ? 31.767 0.007 -18.718 1.00 48.91 206 VAL A O 1
ATOM 1636 N N . TYR A 1 207 ? 33.223 -0.335 -17.030 1.00 44.69 207 TYR A N 1
ATOM 1637 C CA . TYR A 1 207 ? 32.547 -1.488 -16.453 1.00 44.69 207 TYR A CA 1
ATOM 1638 C C . TYR A 1 207 ? 31.085 -1.122 -16.170 1.00 44.69 207 TYR A C 1
ATOM 1640 O O . TYR A 1 207 ? 30.787 -0.388 -15.228 1.00 44.69 207 TYR A O 1
ATOM 1648 N N . ARG A 1 208 ? 30.171 -1.615 -17.010 1.00 51.81 208 ARG A N 1
ATOM 1649 C CA . ARG A 1 208 ? 28.729 -1.571 -16.775 1.00 51.81 208 ARG A CA 1
ATOM 1650 C C . ARG A 1 208 ? 28.349 -2.886 -16.104 1.00 51.81 208 ARG A C 1
ATOM 1652 O O . ARG A 1 208 ? 28.499 -3.935 -16.729 1.00 51.81 208 ARG A O 1
ATOM 1659 N N . PRO A 1 209 ? 27.869 -2.889 -14.852 1.00 48.41 209 PRO A N 1
ATOM 1660 C CA . PRO A 1 209 ? 27.167 -4.052 -14.337 1.00 48.41 209 PRO A CA 1
ATOM 1661 C C . PRO A 1 209 ? 25.868 -4.182 -15.146 1.00 48.41 209 PRO A C 1
ATOM 1663 O O . PRO A 1 209 ? 24.914 -3.443 -14.918 1.00 48.41 209 PRO A O 1
ATOM 1666 N N . ASP A 1 210 ? 25.851 -5.083 -16.127 1.00 53.91 210 ASP A N 1
ATOM 1667 C CA . ASP A 1 210 ? 24.794 -5.271 -17.141 1.00 53.91 210 ASP A CA 1
ATOM 1668 C C . ASP A 1 210 ? 23.400 -5.675 -16.591 1.00 53.91 210 ASP A C 1
ATOM 1670 O O . ASP A 1 210 ? 22.541 -6.130 -17.346 1.00 53.91 210 ASP A O 1
ATOM 1674 N N . LEU A 1 211 ? 23.148 -5.582 -15.281 1.00 58.81 211 LEU A N 1
ATOM 1675 C CA . LEU A 1 211 ? 22.045 -6.294 -14.619 1.00 58.81 211 LEU A CA 1
ATOM 1676 C C . LEU A 1 211 ? 21.296 -5.493 -13.540 1.00 58.81 211 LEU A C 1
ATOM 1678 O O . LEU A 1 211 ? 20.262 -5.957 -13.061 1.00 58.81 211 LEU A O 1
ATOM 1682 N N . GLY A 1 212 ? 21.767 -4.293 -13.184 1.00 75.62 212 GLY A N 1
ATOM 1683 C CA . GLY A 1 212 ? 21.183 -3.520 -12.082 1.00 75.62 212 GLY A CA 1
ATOM 1684 C C . GLY A 1 212 ? 21.449 -4.134 -10.700 1.00 75.62 212 GLY A C 1
ATOM 1685 O O . GLY A 1 212 ? 22.388 -4.908 -10.525 1.00 75.62 212 GLY A O 1
ATOM 1686 N N . TYR A 1 213 ? 20.644 -3.754 -9.708 1.00 87.56 213 TYR A N 1
ATOM 1687 C CA . TYR A 1 213 ? 20.665 -4.294 -8.346 1.00 87.56 213 TYR A CA 1
ATOM 1688 C C . TYR A 1 213 ? 19.945 -5.646 -8.303 1.00 87.56 213 TYR A C 1
ATOM 1690 O O . TYR A 1 213 ? 18.845 -5.770 -8.839 1.00 87.56 213 TYR A O 1
ATOM 1698 N N . GLU A 1 214 ? 20.558 -6.646 -7.668 1.00 84.69 214 GLU A N 1
ATOM 1699 C CA . GLU A 1 214 ? 20.075 -8.039 -7.661 1.00 84.69 214 GLU A CA 1
ATOM 1700 C C . GLU A 1 214 ? 18.816 -8.234 -6.801 1.00 84.69 214 GLU A C 1
ATOM 1702 O O . GLU A 1 214 ? 17.968 -9.074 -7.104 1.00 84.69 214 GLU A O 1
ATOM 1707 N N . ASP A 1 215 ? 18.665 -7.435 -5.744 1.00 88.50 215 ASP A N 1
ATOM 1708 C CA . ASP A 1 215 ? 17.550 -7.532 -4.815 1.00 88.50 215 ASP A CA 1
ATOM 1709 C C . ASP A 1 215 ? 17.062 -6.166 -4.306 1.00 88.50 215 ASP A C 1
ATOM 1711 O O . ASP A 1 215 ? 17.589 -5.096 -4.627 1.00 88.50 215 ASP A O 1
ATOM 1715 N N . MET A 1 216 ? 15.979 -6.218 -3.526 1.00 91.31 216 MET A N 1
ATOM 1716 C CA . MET A 1 216 ? 15.354 -5.035 -2.943 1.00 91.31 216 MET A CA 1
ATOM 1717 C C . MET A 1 216 ? 16.243 -4.363 -1.890 1.00 91.31 216 MET A C 1
ATOM 1719 O O . MET A 1 216 ? 16.127 -3.156 -1.698 1.00 91.31 216 MET A O 1
ATOM 1723 N N . GLU A 1 217 ? 17.099 -5.119 -1.202 1.00 91.38 217 GLU A N 1
ATOM 1724 C CA . GLU A 1 217 ? 17.963 -4.606 -0.138 1.00 91.38 217 GLU A CA 1
ATOM 1725 C C . GLU A 1 217 ? 19.100 -3.770 -0.731 1.00 91.38 217 GLU A C 1
ATOM 1727 O O . GLU A 1 217 ? 19.260 -2.608 -0.361 1.00 91.38 217 GLU A O 1
ATOM 1732 N N . ALA A 1 218 ? 19.798 -4.299 -1.736 1.00 90.12 218 ALA A N 1
ATOM 1733 C CA . ALA A 1 218 ? 20.832 -3.590 -2.480 1.00 90.12 218 ALA A CA 1
ATOM 1734 C C . ALA A 1 218 ? 20.275 -2.339 -3.178 1.00 90.12 218 ALA A C 1
ATOM 1736 O O . ALA A 1 218 ? 20.917 -1.284 -3.191 1.00 90.12 218 ALA A O 1
ATOM 1737 N N . PHE A 1 219 ? 19.062 -2.428 -3.735 1.00 91.50 219 PHE A N 1
ATOM 1738 C CA . PHE A 1 219 ? 18.413 -1.273 -4.351 1.00 91.50 219 PHE A CA 1
ATOM 1739 C C . PHE A 1 219 ? 18.023 -0.205 -3.324 1.00 91.50 219 PHE A C 1
ATOM 1741 O O . PHE A 1 219 ? 18.239 0.987 -3.558 1.00 91.50 219 PHE A O 1
ATOM 1748 N N . LEU A 1 220 ? 17.468 -0.623 -2.182 1.00 90.94 220 LEU A N 1
ATOM 1749 C CA . LEU A 1 220 ? 17.124 0.266 -1.076 1.00 90.94 220 LEU A CA 1
ATOM 1750 C C . LEU A 1 220 ? 18.362 1.000 -0.566 1.00 90.94 220 LEU A C 1
ATOM 1752 O O . LEU A 1 220 ? 18.339 2.225 -0.489 1.00 90.94 220 LEU A O 1
ATOM 1756 N N . GLU A 1 221 ? 19.441 0.270 -0.285 1.00 89.94 221 GLU A N 1
ATOM 1757 C CA . GLU A 1 221 ? 20.699 0.842 0.188 1.00 89.94 221 GLU A CA 1
ATOM 1758 C C . GLU A 1 221 ? 21.192 1.926 -0.782 1.00 89.94 221 GLU A C 1
ATOM 1760 O O . GLU A 1 221 ? 21.459 3.058 -0.377 1.00 89.94 221 GLU A O 1
ATOM 1765 N N . HIS A 1 222 ? 21.231 1.640 -2.084 1.00 88.56 222 HIS A N 1
ATOM 1766 C CA . HIS A 1 222 ? 21.630 2.634 -3.078 1.00 88.56 222 HIS A CA 1
ATOM 1767 C C . HIS A 1 222 ? 20.764 3.905 -3.045 1.00 88.56 222 HIS A C 1
ATOM 1769 O O . HIS A 1 222 ? 21.297 5.019 -3.028 1.00 88.56 222 HIS A O 1
ATOM 1775 N N . LEU A 1 223 ? 19.437 3.752 -3.028 1.00 86.94 223 LEU A N 1
ATOM 1776 C CA . LEU A 1 223 ? 18.509 4.880 -2.982 1.00 86.94 223 LEU A CA 1
ATOM 1777 C C . LEU A 1 223 ? 18.664 5.693 -1.687 1.00 86.94 223 LEU A C 1
ATOM 1779 O O . LEU A 1 223 ? 18.558 6.923 -1.719 1.00 86.94 223 LEU A O 1
ATOM 1783 N N . GLU A 1 224 ? 18.955 5.032 -0.566 1.00 85.75 224 GLU A N 1
ATOM 1784 C CA . GLU A 1 224 ? 19.255 5.679 0.711 1.00 85.75 224 GLU A CA 1
ATOM 1785 C C . GLU A 1 224 ? 20.534 6.507 0.646 1.00 85.75 224 GLU A C 1
ATOM 1787 O O . GLU A 1 224 ? 20.534 7.662 1.071 1.00 85.75 224 GLU A O 1
ATOM 1792 N N . TRP A 1 225 ? 21.601 5.965 0.065 1.00 81.62 225 TRP A N 1
ATOM 1793 C CA . TRP A 1 225 ? 22.886 6.657 -0.010 1.00 81.62 225 TRP A CA 1
ATOM 1794 C C . TRP A 1 225 ? 22.922 7.790 -1.039 1.00 81.62 225 TRP A C 1
ATOM 1796 O O . TRP A 1 225 ? 23.592 8.793 -0.800 1.00 81.62 225 TRP A O 1
ATOM 1806 N N . GLN A 1 226 ? 22.250 7.637 -2.182 1.00 80.06 226 GLN A N 1
ATOM 1807 C CA . GLN A 1 226 ? 22.406 8.546 -3.329 1.00 80.06 226 GLN A CA 1
ATOM 1808 C C . GLN A 1 226 ? 21.196 9.456 -3.570 1.00 80.06 226 GLN A C 1
ATOM 1810 O O . GLN A 1 226 ? 21.337 10.532 -4.149 1.00 80.06 226 GLN A O 1
ATOM 1815 N N . HIS A 1 227 ? 20.003 9.052 -3.126 1.00 78.69 227 HIS A N 1
ATOM 1816 C CA . HIS A 1 227 ? 18.741 9.708 -3.484 1.00 78.69 227 HIS A CA 1
ATOM 1817 C C . HIS A 1 227 ? 17.870 10.043 -2.270 1.00 78.69 227 HIS A C 1
ATOM 1819 O O . HIS A 1 227 ? 16.676 10.315 -2.409 1.00 78.69 227 HIS A O 1
ATOM 1825 N N . THR A 1 228 ? 18.435 10.064 -1.063 1.00 73.19 228 THR A N 1
ATOM 1826 C CA . THR A 1 228 ? 17.787 10.720 0.074 1.00 73.19 228 THR A CA 1
ATOM 1827 C C . THR A 1 228 ? 18.069 12.212 0.022 1.00 73.19 228 THR A C 1
ATOM 1829 O O . THR A 1 228 ? 19.196 12.669 0.200 1.00 73.19 228 THR A O 1
ATOM 1832 N N . VAL A 1 229 ? 17.023 13.014 -0.184 1.00 59.22 229 VAL A N 1
ATOM 1833 C CA . VAL A 1 229 ? 17.121 14.444 0.107 1.00 59.22 229 VAL A CA 1
ATOM 1834 C C . VAL A 1 229 ? 17.180 14.557 1.623 1.00 59.22 229 VAL A C 1
ATOM 1836 O O . VAL A 1 229 ? 16.167 14.417 2.308 1.00 59.22 229 VAL A O 1
ATOM 1839 N N . THR A 1 230 ? 18.374 14.772 2.168 1.00 47.28 230 THR A N 1
ATOM 1840 C CA . THR A 1 230 ? 18.534 15.128 3.574 1.00 47.28 230 THR A CA 1
ATOM 1841 C C . THR A 1 230 ? 17.779 16.438 3.783 1.00 47.28 230 THR A C 1
ATOM 1843 O O . THR A 1 230 ? 18.255 17.517 3.431 1.00 47.28 230 THR A O 1
ATOM 1846 N N . ALA A 1 231 ? 16.571 16.373 4.348 1.00 35.50 231 ALA A N 1
ATOM 1847 C CA . ALA A 1 231 ? 16.033 17.538 5.030 1.00 35.50 231 ALA A CA 1
ATOM 1848 C C . ALA A 1 231 ? 17.094 17.955 6.060 1.00 35.50 231 ALA A C 1
ATOM 1850 O O . ALA A 1 231 ? 17.644 17.068 6.720 1.00 35.50 231 ALA A O 1
ATOM 1851 N N . PRO A 1 232 ? 17.422 19.252 6.209 1.00 30.27 232 PRO A N 1
ATOM 1852 C CA . PRO A 1 232 ? 18.327 19.675 7.259 1.00 30.27 232 PRO A CA 1
ATOM 1853 C C . PRO A 1 232 ? 17.688 19.257 8.579 1.00 30.27 232 PRO A C 1
ATOM 1855 O O . PRO A 1 232 ? 16.719 19.865 9.043 1.00 30.27 232 PRO A O 1
ATOM 1858 N N . THR A 1 233 ? 18.206 18.186 9.173 1.00 32.22 233 THR A N 1
ATOM 1859 C CA . THR A 1 233 ? 17.923 17.826 10.547 1.00 32.22 233 THR A CA 1
ATOM 1860 C C . THR A 1 233 ? 18.302 19.055 11.344 1.00 32.22 233 THR A C 1
ATOM 1862 O O . THR A 1 233 ? 19.472 19.392 11.507 1.00 32.22 233 THR A O 1
ATOM 1865 N N . SER A 1 234 ? 17.288 19.762 11.832 1.00 35.59 234 SER A N 1
ATOM 1866 C CA . SER A 1 234 ? 17.446 20.781 12.859 1.00 35.59 234 SER A CA 1
ATOM 1867 C C . SER A 1 234 ? 17.747 20.066 14.174 1.00 35.59 234 SER A C 1
ATOM 1869 O O . SER A 1 234 ? 16.993 20.124 15.134 1.00 35.59 234 SER A O 1
ATOM 1871 N N . GLN A 1 235 ? 18.857 19.335 14.193 1.00 35.38 235 GLN A N 1
ATOM 1872 C CA . GLN A 1 235 ? 19.593 18.994 15.383 1.00 35.38 235 GLN A CA 1
ATOM 1873 C C . GLN A 1 235 ? 20.810 19.903 15.359 1.00 35.38 235 GLN A C 1
ATOM 1875 O O . GLN A 1 235 ? 21.889 19.540 14.901 1.00 35.38 235 GLN A O 1
ATOM 1880 N N . ALA A 1 236 ? 20.614 21.121 15.863 1.00 34.56 236 ALA A N 1
ATOM 1881 C CA . ALA A 1 236 ? 21.705 21.862 16.462 1.00 34.56 236 ALA A CA 1
ATOM 1882 C C . ALA A 1 236 ? 22.211 21.019 17.644 1.00 34.56 236 ALA A C 1
ATOM 1884 O O . ALA A 1 236 ? 21.785 21.188 18.785 1.00 34.56 236 ALA A O 1
ATOM 1885 N N . GLN A 1 237 ? 23.079 20.051 17.352 1.00 35.47 237 GLN A N 1
ATOM 1886 C CA . GLN A 1 237 ? 23.997 19.521 18.338 1.00 35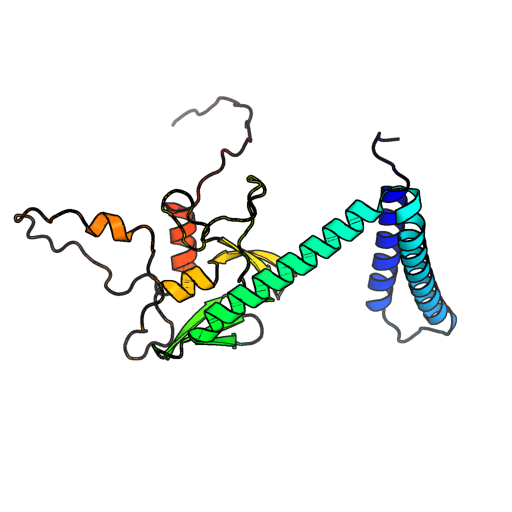.47 237 GLN A CA 1
ATOM 1887 C C . GLN A 1 237 ? 24.851 20.712 18.753 1.00 35.47 237 GLN A C 1
ATOM 1889 O O . GLN A 1 237 ? 25.610 21.265 17.957 1.00 35.47 237 GLN A O 1
ATOM 1894 N N . ALA A 1 238 ? 24.633 21.171 19.984 1.00 34.38 238 ALA A N 1
ATOM 1895 C CA . ALA A 1 238 ? 25.502 22.134 20.621 1.00 34.38 238 ALA A CA 1
ATOM 1896 C C . ALA A 1 238 ? 26.934 21.607 20.495 1.00 34.38 238 ALA A C 1
ATOM 1898 O O . ALA A 1 238 ? 27.261 20.550 21.035 1.00 34.38 238 ALA A O 1
ATOM 1899 N N . ALA A 1 239 ? 27.752 22.329 19.733 1.00 35.91 239 ALA A N 1
ATOM 1900 C CA . ALA A 1 239 ? 29.172 22.087 19.631 1.00 35.91 239 ALA A CA 1
ATOM 1901 C C . ALA A 1 239 ? 29.769 22.104 21.043 1.00 35.91 239 ALA A C 1
ATOM 1903 O O . ALA A 1 239 ? 29.858 23.152 21.682 1.00 35.91 239 ALA A O 1
ATOM 1904 N N . SER A 1 240 ? 30.165 20.939 21.547 1.00 37.44 240 SER A N 1
ATOM 1905 C CA . SER A 1 240 ? 31.286 20.877 22.470 1.00 37.44 240 SER A CA 1
ATOM 1906 C C . SER A 1 240 ? 32.510 20.568 21.625 1.00 37.44 240 SER A C 1
ATOM 1908 O O . SER A 1 240 ? 32.760 19.411 21.282 1.00 37.44 240 SER A O 1
ATOM 1910 N N . ASP A 1 241 ? 33.230 21.623 21.247 1.00 47.38 241 ASP A N 1
ATOM 1911 C CA . ASP A 1 241 ? 34.583 21.525 20.716 1.00 47.38 241 ASP A CA 1
ATOM 1912 C C . ASP A 1 241 ? 35.412 20.619 21.628 1.00 47.38 241 ASP A C 1
ATOM 1914 O O . ASP A 1 241 ? 35.478 20.876 22.830 1.00 47.38 241 ASP A O 1
ATOM 1918 N N . ASN A 1 242 ? 35.996 19.555 21.067 1.00 45.34 242 ASN A N 1
ATOM 1919 C CA . ASN A 1 242 ? 37.328 19.035 21.399 1.00 45.34 242 ASN A CA 1
ATOM 1920 C C . ASN A 1 242 ? 37.606 17.744 20.606 1.00 45.34 242 ASN A C 1
ATOM 1922 O O . ASN A 1 242 ? 37.349 16.639 21.079 1.00 45.34 242 ASN A O 1
ATOM 1926 N N . CYS A 1 243 ? 38.212 17.879 19.424 1.00 38.22 243 CYS A N 1
ATOM 1927 C CA . CYS A 1 243 ? 38.971 16.798 18.796 1.00 38.22 243 CYS A CA 1
ATOM 1928 C C . CYS A 1 243 ? 40.468 17.090 18.965 1.00 38.22 243 CYS A C 1
ATOM 1930 O O . CYS A 1 243 ? 40.988 18.024 18.359 1.00 38.22 243 CYS A O 1
ATOM 1932 N N . MET A 1 244 ? 41.164 16.289 19.778 1.00 38.53 244 MET A N 1
ATOM 1933 C CA . MET A 1 244 ? 42.622 16.151 19.701 1.00 38.53 244 MET A CA 1
ATOM 1934 C C . MET A 1 244 ? 42.943 14.949 18.814 1.00 38.53 244 MET A C 1
ATOM 1936 O O . MET A 1 244 ? 42.506 13.835 19.092 1.00 38.53 244 MET A O 1
ATOM 1940 N N . VAL A 1 245 ? 43.703 15.205 17.753 1.00 40.28 245 VAL A N 1
ATOM 1941 C CA . VAL A 1 245 ? 44.326 14.200 16.887 1.00 40.28 245 VAL A CA 1
ATOM 1942 C C . VAL A 1 245 ? 45.568 13.651 17.602 1.00 40.28 245 VAL A C 1
ATOM 1944 O O . VAL A 1 245 ? 46.354 14.440 18.131 1.00 40.28 245 VAL A O 1
ATOM 1947 N N . MET A 1 246 ? 45.745 12.326 17.610 1.00 33.94 246 MET A N 1
ATOM 1948 C CA . MET A 1 246 ? 47.056 11.678 17.770 1.00 33.94 246 MET A CA 1
ATOM 1949 C C . MET A 1 246 ? 47.495 11.102 16.433 1.00 33.94 246 MET A C 1
ATOM 1951 O O . MET A 1 246 ? 46.617 10.543 15.739 1.00 33.94 246 MET A O 1
#

Organism: Gibberella intermedia (NCBI:txid948311)

Foldseek 3Di:
DDPPDDPVVVLVVVLVVLVVVLVVLVPDDCPPDDPVSVVVNVVSVVVNVVSVVVCVVCCVVVVVVCVVVVVVVVVVVVVVQLVVLQVVLVVQFDWDDDPPAKIWTQGPPQRAIAIDGQFDDAQQDFPPPPPDPDPDDDPAQDLVRRSQWGWTAGNVPRHTDIFGNDVQQSVFWAHDDVVDRHTAGADPNPCVVVPDPPDPDDPPPPDDPPGHHRHRVSVVVCCVVRPDPPDPPPPPPPDPDDDDDD

Sequence (246 aa):
MSSSDSVGSLLAAIATLLSQGLRILSLADKSHWGPDEHEQVHAFASALDEAKKDFQELAPLVNGQIYYETDRKHEAEYSRRYREELRLCNTIGSFKRFGDRDIAFVCDYCDGHIVWEDIENMPSIRTFQEAAASPILTLSPTIDNPHWQATAFTLSGHQEKQVVFAPVAIANHVSPQPRDWQAGLLCPYCEVESTEPQEQYDDEDVYRPDLGYEDMEAFLEHLEWQHTVTAPTSQAQAASDNCMVM

Secondary structure (DSSP, 8-state):
--TT--HHHHHHHHHHHHHHHHHHHHHS--TT--HHHHHHHHHHHHHHHHHHHHHHHHTTTTTTHHHHHHHHHHHHHHHHHHHHHHHHHTTTEEEEEETTTEEEEEETTT--EEEE-S-SS---SB---S----S---SS-BTTB---EEEEE-TTT--EEEEE-HHHHHHTEEPPPTT--BPEE--TTGGGGGGS---S---S-----TT-BSSHHHHHHHHHHHH-------------------